Protein AF-A0ABD0RNZ1-F1 (afdb_monomer_lite)

Secondary structure (DSSP, 8-state):
-------------------TT-S------SSHHHHHHHHHHHHHHHHHHHHHHHHHHHHHHHHHHHHHHHHHTT---TTTTHHHHHHHHHHHHHHHHHSS---HHHHHHHHHHHHHHHHHHHHHTS--TTTSTT--TTTTHHHHHHHHHHHHHTS---HHHHHHHHHHHHHHHHHHHHHHHHHHHHHHTT-

pLDDT: mean 79.12, std 16.31, range [38.75, 96.69]

Foldseek 3Di:
DDDDDPDPPPCPPDPDPDPPDDPDPPPQDPDPVVNVVVVVVVLVVQLVLLLVLLVLLLVVLVVLLVCCCVPPPPPDDPLSVVSVVLNVVSVVLNVVSPDPDDDPVRSQVSLVVLLVSLLVNLLSQAPACVGDPPDDLCGSPVVLVSSLCSNCPRRPYDNVVSVVSNVSSVVSNVVRNVVNVVVVVVVVVVD

Radius of gyration: 23.42 Å; chains: 1; bounding box: 63×28×82 Å

Sequence (191 aa):
MDEMPFQKVKTRRRRSHCPPGVIACEDEFDCKELESLFHNYNLKLDQTCTLKALSVLILLSSSLSLLELLLSGASLTIAKGSYPVHFVVFISLFIVTNVKYLQVSQLQQIAHLSLLFCFTFSVLCCPFPHVSGAAGPEQGVWQLLLLTFVAYALLPVRTLLAVLFGLLVSLSHTIVTATSVTAKTQRLWRA

Structure (mmCIF, N/CA/C/O backbone):
data_AF-A0ABD0RNZ1-F1
#
_entry.id   AF-A0ABD0RNZ1-F1
#
loop_
_atom_site.group_PDB
_atom_site.id
_atom_site.type_symbol
_atom_site.label_atom_id
_atom_site.label_alt_id
_atom_site.label_comp_id
_atom_site.label_asym_id
_atom_site.label_entity_id
_atom_site.label_seq_id
_atom_site.pdbx_PDB_ins_code
_atom_site.Cartn_x
_atom_site.Cartn_y
_atom_site.Cartn_z
_atom_site.occupancy
_atom_site.B_iso_or_equiv
_atom_site.auth_seq_id
_atom_site.auth_comp_id
_atom_site.auth_asym_id
_atom_site.auth_atom_id
_atom_site.pdbx_PDB_model_num
ATOM 1 N N . MET A 1 1 ? -13.702 -10.953 47.017 1.00 38.75 1 MET A N 1
ATOM 2 C CA . MET A 1 1 ? -13.818 -10.997 45.547 1.00 38.75 1 MET A CA 1
ATOM 3 C C . MET A 1 1 ? -15.224 -11.473 45.268 1.00 38.75 1 MET A C 1
ATOM 5 O O . MET A 1 1 ? -15.470 -12.665 45.359 1.00 38.75 1 MET A O 1
ATOM 9 N N . ASP A 1 2 ? -16.150 -10.535 45.087 1.00 45.53 2 ASP A N 1
ATOM 10 C CA . ASP A 1 2 ? -17.531 -10.850 44.732 1.00 45.53 2 ASP A CA 1
ATOM 11 C C . ASP A 1 2 ? -17.562 -11.332 43.283 1.00 45.53 2 ASP A C 1
ATOM 13 O O . ASP A 1 2 ?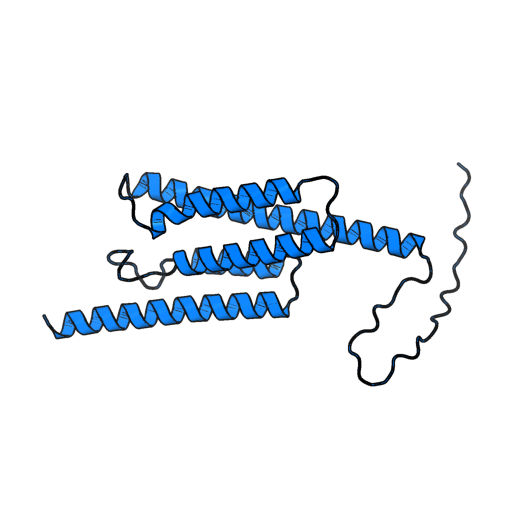 -17.344 -10.563 42.345 1.00 45.53 2 ASP A O 1
ATOM 17 N N . GLU A 1 3 ? -17.765 -12.633 43.110 1.00 48.50 3 GLU A N 1
ATOM 18 C CA . GLU A 1 3 ? -18.015 -13.234 41.809 1.00 48.50 3 GLU A CA 1
ATOM 19 C C . GLU A 1 3 ? -19.414 -12.811 41.354 1.00 48.50 3 GLU A C 1
ATOM 21 O O . GLU A 1 3 ? -20.429 -13.340 41.807 1.00 48.50 3 GLU A O 1
ATOM 26 N N . MET A 1 4 ? -19.482 -11.813 40.470 1.00 49.53 4 MET A N 1
ATOM 27 C CA . MET A 1 4 ? -20.724 -11.492 39.772 1.00 49.53 4 MET A CA 1
ATOM 28 C C . MET A 1 4 ? -21.135 -12.709 38.931 1.00 49.53 4 MET A C 1
ATOM 30 O O . MET A 1 4 ? -20.357 -13.146 38.076 1.00 49.53 4 MET A O 1
ATOM 34 N N . PRO A 1 5 ? -22.335 -13.279 39.138 1.00 52.56 5 PRO A N 1
ATOM 35 C CA . PRO A 1 5 ? -22.766 -14.429 38.366 1.00 52.56 5 PRO A CA 1
ATOM 36 C C . PRO A 1 5 ? -22.945 -14.006 36.909 1.00 52.56 5 PRO A C 1
ATOM 38 O O . PRO A 1 5 ? -23.700 -13.082 36.607 1.00 52.56 5 PRO A O 1
ATOM 41 N N . PHE A 1 6 ? -22.265 -14.702 35.995 1.00 54.00 6 PHE A N 1
ATOM 42 C CA . PHE A 1 6 ? -22.489 -14.557 34.560 1.00 54.00 6 PHE A CA 1
ATOM 43 C C . PHE A 1 6 ? -23.953 -14.878 34.254 1.00 54.00 6 PHE A C 1
ATOM 45 O O . PHE A 1 6 ? -24.369 -16.040 34.198 1.00 54.00 6 PHE A O 1
ATOM 52 N N . GLN A 1 7 ? -24.750 -13.828 34.072 1.00 58.56 7 GLN A N 1
ATOM 53 C CA . GLN A 1 7 ? -26.133 -13.941 33.657 1.00 58.56 7 GLN A CA 1
ATOM 54 C C . GLN A 1 7 ? -26.135 -14.590 32.274 1.00 58.56 7 GLN A C 1
ATOM 56 O O . GLN A 1 7 ? -25.636 -14.031 31.300 1.00 58.56 7 GLN A O 1
ATOM 61 N N . LYS A 1 8 ? -26.643 -15.822 32.201 1.00 55.50 8 LYS A N 1
ATOM 62 C CA . LYS A 1 8 ? -26.718 -16.604 30.968 1.00 55.50 8 LYS A CA 1
ATOM 63 C C . LYS A 1 8 ? -27.697 -15.901 30.024 1.00 55.50 8 LYS A C 1
ATOM 65 O O . LYS A 1 8 ? -28.903 -16.143 30.077 1.00 55.50 8 LYS A O 1
ATOM 70 N N . VAL A 1 9 ? -27.184 -14.983 29.204 1.00 58.69 9 VAL A N 1
ATOM 71 C CA . VAL A 1 9 ? -27.964 -14.273 28.189 1.00 58.69 9 VAL A CA 1
ATOM 72 C C . VAL A 1 9 ? -28.474 -15.322 27.214 1.00 58.69 9 VAL A C 1
ATOM 74 O O . VAL A 1 9 ? -27.719 -15.968 26.488 1.00 58.69 9 VAL A O 1
ATOM 77 N N . LYS A 1 10 ? -29.785 -15.550 27.256 1.00 48.97 10 LYS A N 1
ATOM 78 C CA . LYS A 1 10 ? -30.489 -16.422 26.325 1.00 48.97 10 LYS A CA 1
ATOM 79 C C . LYS A 1 10 ? -30.415 -15.719 24.972 1.00 48.97 10 LYS A C 1
ATOM 81 O O . LYS A 1 10 ? -31.174 -14.786 24.735 1.00 48.97 10 LYS A O 1
ATOM 86 N N . THR A 1 11 ? -29.489 -16.134 24.110 1.00 52.72 11 THR A N 1
ATOM 87 C CA . THR A 1 11 ? -29.334 -15.612 22.747 1.00 52.72 11 THR A CA 1
ATOM 88 C C . THR A 1 11 ? -30.549 -16.018 21.915 1.00 52.72 11 THR A C 1
ATOM 90 O O . THR A 1 11 ? -30.540 -16.963 21.124 1.00 52.72 11 THR A O 1
ATOM 93 N N . ARG A 1 12 ? -31.669 -15.320 22.117 1.00 51.75 12 ARG A N 1
ATOM 94 C CA . ARG A 1 12 ? -32.837 -15.429 21.252 1.00 51.75 12 ARG A CA 1
ATOM 95 C C . ARG A 1 12 ? -32.476 -14.704 19.965 1.00 51.75 12 ARG A C 1
ATOM 97 O O . ARG A 1 12 ? -32.788 -13.532 19.812 1.00 51.75 12 ARG A O 1
ATOM 104 N N . ARG A 1 13 ? -31.807 -15.427 19.061 1.00 53.69 13 ARG A N 1
ATOM 105 C CA . ARG A 1 13 ? -31.463 -15.004 17.700 1.00 53.69 13 ARG A CA 1
ATOM 106 C C . ARG A 1 13 ? -32.709 -14.399 17.052 1.00 53.69 13 ARG A C 1
ATOM 108 O O . ARG A 1 13 ? -33.593 -15.123 16.588 1.00 53.69 13 ARG A O 1
ATOM 115 N N . ARG A 1 14 ? -32.835 -13.073 17.086 1.00 48.78 14 ARG A N 1
ATOM 116 C CA . ARG A 1 14 ? -33.917 -12.379 16.399 1.00 48.78 14 ARG A CA 1
ATOM 117 C C . ARG A 1 14 ? -33.526 -12.444 14.930 1.00 48.78 14 ARG A C 1
ATOM 119 O O . ARG A 1 14 ? -32.565 -11.807 14.525 1.00 48.78 14 ARG A O 1
ATOM 126 N N . ARG A 1 15 ? -34.216 -13.278 14.146 1.00 49.38 15 ARG A N 1
ATOM 127 C CA . ARG A 1 15 ? -34.128 -13.219 12.682 1.00 49.38 15 ARG A CA 1
ATOM 128 C C . ARG A 1 15 ? -34.560 -11.810 12.277 1.00 49.38 15 ARG A C 1
ATOM 130 O O . ARG A 1 15 ? -35.755 -11.526 12.221 1.00 49.38 15 ARG A O 1
ATOM 137 N N . SER A 1 16 ? -33.585 -10.932 12.071 1.00 50.94 16 SER A N 1
ATOM 138 C CA . SER A 1 16 ? -33.753 -9.725 11.279 1.00 50.94 16 SER A CA 1
ATOM 139 C C . SER A 1 16 ? -34.281 -10.174 9.916 1.00 50.94 16 SER A C 1
ATOM 141 O O . SER A 1 16 ? -33.691 -11.040 9.267 1.00 50.94 16 SER A O 1
ATOM 143 N N . HIS A 1 17 ? -35.461 -9.687 9.536 1.00 49.50 17 HIS A N 1
ATOM 144 C CA . HIS A 1 17 ? -36.013 -9.906 8.204 1.00 49.50 17 HIS A CA 1
ATOM 145 C C . HIS A 1 17 ? -35.177 -9.066 7.230 1.00 49.50 17 HIS A C 1
ATOM 147 O O . HIS A 1 17 ? -35.488 -7.905 6.982 1.00 49.50 17 HIS A O 1
ATOM 153 N N . CYS A 1 18 ? -34.088 -9.629 6.711 1.00 52.75 18 CYS A N 1
ATOM 154 C CA . CYS A 1 18 ? -33.367 -9.018 5.600 1.00 52.75 18 CYS A CA 1
ATOM 155 C C . CYS A 1 18 ? -34.201 -9.249 4.319 1.00 52.75 18 CYS A C 1
ATOM 157 O O . CYS A 1 18 ? -34.640 -10.381 4.083 1.00 52.75 18 CYS A O 1
ATOM 159 N N . PRO A 1 19 ? -34.472 -8.216 3.499 1.00 52.00 19 PRO A N 1
ATOM 160 C CA . PRO A 1 19 ? -35.117 -8.406 2.205 1.00 52.00 19 PRO A CA 1
ATOM 161 C C . PRO A 1 19 ? -34.237 -9.288 1.298 1.00 52.00 19 PRO A C 1
ATOM 163 O O . PRO A 1 19 ? -33.005 -9.211 1.372 1.00 52.00 19 PRO A O 1
ATOM 166 N N . PRO A 1 20 ? -34.829 -10.142 0.444 1.00 46.81 20 PRO A N 1
ATOM 167 C CA . PRO A 1 20 ? -34.063 -11.015 -0.436 1.00 46.81 20 PRO A CA 1
ATOM 168 C C . PRO A 1 20 ? -33.300 -10.168 -1.463 1.00 46.81 20 PRO A C 1
ATOM 170 O O . PRO A 1 20 ? -33.913 -9.525 -2.310 1.00 46.81 20 PRO A O 1
ATOM 173 N N . GLY A 1 21 ? -31.965 -10.155 -1.378 1.00 53.12 21 GLY A N 1
ATOM 174 C CA . GLY A 1 21 ? -31.096 -9.527 -2.384 1.00 53.12 21 GLY A CA 1
ATOM 175 C C . GLY A 1 21 ? -29.954 -8.650 -1.862 1.00 53.12 21 GLY A C 1
ATOM 176 O O . GLY A 1 21 ? -29.129 -8.229 -2.667 1.00 53.12 21 GLY A O 1
ATOM 177 N N . VAL A 1 22 ? -29.853 -8.389 -0.553 1.00 45.78 22 VAL A N 1
ATOM 178 C CA . VAL A 1 22 ? -28.734 -7.614 0.015 1.00 45.78 22 VAL A CA 1
ATOM 179 C C . VAL A 1 22 ? -27.733 -8.560 0.677 1.00 45.78 22 VAL A C 1
ATOM 181 O O . VAL A 1 22 ? -28.049 -9.271 1.628 1.00 45.78 22 VAL A O 1
ATOM 184 N N . ILE A 1 23 ? -26.522 -8.596 0.126 1.00 50.69 23 ILE A N 1
ATOM 185 C CA . ILE A 1 23 ? -25.387 -9.355 0.651 1.00 50.69 23 ILE A CA 1
ATOM 186 C C . ILE A 1 23 ? -24.983 -8.742 2.001 1.00 50.69 23 ILE A C 1
ATOM 188 O O . ILE A 1 23 ? -24.657 -7.562 2.057 1.00 50.69 23 ILE A O 1
ATOM 192 N N . ALA A 1 24 ? -24.990 -9.584 3.041 1.00 46.16 24 ALA A N 1
ATOM 193 C CA . ALA A 1 24 ? -24.531 -9.344 4.413 1.00 46.16 24 ALA A CA 1
ATOM 194 C C . ALA A 1 24 ? -25.312 -8.281 5.213 1.00 46.16 24 ALA A C 1
ATOM 196 O O . ALA A 1 24 ? -24.939 -7.116 5.280 1.00 46.16 24 ALA A O 1
ATOM 197 N N . CYS A 1 25 ? -26.361 -8.720 5.914 1.00 49.38 25 CYS A N 1
ATOM 198 C CA . CYS A 1 25 ? -26.733 -8.072 7.171 1.00 49.38 25 CYS A CA 1
ATOM 199 C C . CYS A 1 25 ? -25.554 -8.278 8.138 1.00 49.38 25 CYS A C 1
ATOM 201 O O . CYS A 1 25 ? -25.249 -9.420 8.477 1.00 49.38 25 CYS A O 1
ATOM 203 N N . GLU A 1 26 ? -24.848 -7.207 8.508 1.00 56.34 26 GLU A N 1
ATOM 204 C CA . GLU A 1 26 ? -23.896 -7.244 9.621 1.00 56.34 26 GLU A CA 1
ATOM 205 C C . GLU A 1 26 ? -24.675 -7.708 10.862 1.00 56.34 26 GLU A C 1
ATOM 207 O O . GLU A 1 26 ? -25.656 -7.079 11.262 1.00 56.34 26 GLU A O 1
ATOM 212 N N . ASP A 1 27 ? -24.319 -8.878 11.396 1.00 64.81 27 ASP A N 1
ATOM 213 C CA . ASP A 1 27 ? -24.932 -9.429 12.606 1.00 64.81 27 ASP A CA 1
ATOM 214 C C . ASP A 1 27 ? -24.451 -8.582 13.803 1.00 64.81 27 ASP A C 1
ATOM 216 O O . ASP A 1 27 ? -23.440 -8.897 14.425 1.00 64.81 27 ASP A O 1
ATOM 220 N N . GLU A 1 28 ? -25.149 -7.479 14.092 1.00 74.44 28 GLU A N 1
ATOM 221 C CA . GLU A 1 28 ? -24.910 -6.639 15.276 1.00 74.44 28 GLU A CA 1
ATOM 222 C C . GLU A 1 28 ? -25.176 -7.446 16.559 1.00 74.44 28 GLU A C 1
ATOM 224 O O . GLU A 1 28 ? -26.141 -8.219 16.652 1.00 74.44 28 GLU A O 1
ATOM 229 N N . PHE A 1 29 ? -24.316 -7.288 17.566 1.00 77.88 29 PHE A N 1
ATOM 230 C CA . PHE A 1 29 ? -24.494 -7.953 18.851 1.00 77.88 29 PHE A CA 1
ATOM 231 C C . PHE A 1 29 ? -25.690 -7.360 19.616 1.00 77.88 29 PHE A C 1
ATOM 233 O O . PHE A 1 29 ? -25.866 -6.151 19.712 1.00 77.88 29 PHE A O 1
ATOM 240 N N . ASP A 1 30 ? -26.478 -8.222 20.268 1.00 80.88 30 ASP A N 1
ATOM 241 C CA . ASP A 1 30 ? -27.646 -7.814 21.080 1.00 80.88 30 ASP A CA 1
ATOM 242 C C . ASP A 1 30 ? -27.244 -6.914 22.276 1.00 80.88 30 ASP A C 1
ATOM 244 O O . ASP A 1 30 ? -28.010 -6.077 22.753 1.00 80.88 30 ASP A O 1
ATOM 248 N N . CYS A 1 31 ? -25.997 -7.049 22.747 1.00 83.19 31 CYS A N 1
ATOM 249 C CA . CYS A 1 31 ? -25.421 -6.236 23.814 1.00 83.19 31 CYS A CA 1
ATOM 250 C C . CYS A 1 31 ? -24.557 -5.104 23.238 1.00 83.19 31 CYS A C 1
ATOM 252 O O . CYS A 1 31 ? -23.448 -5.353 22.765 1.00 83.19 31 CYS A O 1
ATOM 254 N N . LYS A 1 32 ? -24.993 -3.847 23.400 1.00 85.94 32 LYS A N 1
ATOM 255 C CA . LYS A 1 32 ? -24.236 -2.652 22.961 1.00 85.94 32 LYS A CA 1
ATOM 256 C C . LYS A 1 32 ? -22.827 -2.553 23.551 1.00 85.94 32 LYS A C 1
ATOM 258 O O . LYS A 1 32 ? -21.921 -2.030 22.910 1.00 85.94 32 LYS A O 1
ATOM 263 N N . GLU A 1 33 ? -22.634 -3.048 24.770 1.00 86.31 33 GLU A N 1
ATOM 264 C CA . GLU A 1 33 ? -21.316 -3.079 25.405 1.00 86.31 33 GLU A CA 1
ATOM 265 C C . GLU A 1 33 ? -20.369 -4.042 24.673 1.00 86.31 33 GLU A C 1
ATOM 267 O O . GLU A 1 33 ? -19.232 -3.677 24.375 1.00 86.31 33 GLU A O 1
ATOM 272 N N . LEU A 1 34 ? -20.864 -5.224 24.291 1.00 84.06 34 LEU A N 1
ATOM 273 C CA . LEU A 1 34 ? -20.098 -6.214 23.533 1.00 84.06 34 LEU A CA 1
ATOM 274 C C . LEU A 1 34 ? -19.749 -5.695 22.133 1.00 84.06 34 LEU A C 1
ATOM 276 O O . LEU A 1 34 ? -18.605 -5.836 21.709 1.00 84.06 34 LEU A O 1
ATOM 280 N N . GLU A 1 35 ? -20.695 -5.030 21.466 1.00 85.19 35 GLU A N 1
ATOM 281 C CA . GLU A 1 35 ? -20.465 -4.354 20.183 1.00 85.19 35 GLU A CA 1
ATOM 282 C C . GLU A 1 35 ? -19.361 -3.292 20.309 1.00 85.19 35 GLU A C 1
ATOM 284 O O . GLU A 1 35 ? -18.409 -3.267 19.529 1.00 85.19 35 GLU A O 1
ATOM 289 N N . SER A 1 36 ? -19.411 -2.466 21.362 1.00 86.19 36 SER A N 1
ATOM 290 C CA . SER A 1 36 ? -18.392 -1.440 21.603 1.00 86.19 36 SER A CA 1
ATOM 291 C C . SER A 1 36 ? -17.002 -2.036 21.867 1.00 86.19 36 SER A C 1
ATOM 293 O O . SER A 1 36 ? -15.994 -1.496 21.406 1.00 86.19 36 SER A O 1
ATOM 295 N N . LEU A 1 37 ? -16.925 -3.167 22.576 1.00 87.50 37 LEU A N 1
ATOM 296 C CA . LEU A 1 37 ? -15.673 -3.873 22.846 1.00 87.50 37 LEU A CA 1
ATOM 297 C C . LEU A 1 37 ? -15.114 -4.526 21.580 1.00 87.50 37 LEU A C 1
ATOM 299 O O . LEU A 1 37 ? -13.920 -4.389 21.311 1.00 87.50 37 LEU A O 1
ATOM 303 N N . PHE A 1 38 ? -15.964 -5.180 20.785 1.00 86.88 38 PHE A N 1
ATOM 304 C CA . PHE A 1 38 ? -15.588 -5.773 19.503 1.00 86.88 38 PHE A CA 1
ATOM 305 C C . PHE A 1 38 ? -15.055 -4.712 18.537 1.00 86.88 38 PHE A C 1
ATOM 307 O O . PHE A 1 38 ? -13.978 -4.875 17.964 1.00 86.88 38 PHE A O 1
ATOM 314 N N . HIS A 1 39 ? -15.750 -3.583 18.418 1.00 85.81 39 HIS A N 1
ATOM 315 C CA . HIS A 1 39 ? -15.339 -2.489 17.549 1.00 85.81 39 HIS A CA 1
ATOM 316 C C . HIS A 1 39 ? -13.996 -1.877 17.976 1.00 85.81 39 HIS A C 1
ATOM 318 O O . HIS A 1 39 ? -13.091 -1.718 17.158 1.00 85.81 39 HIS A O 1
ATOM 324 N N . ASN A 1 40 ? -13.815 -1.611 19.274 1.00 87.62 40 ASN A N 1
ATOM 325 C CA . ASN A 1 40 ? -12.547 -1.111 19.812 1.00 87.62 40 ASN A CA 1
ATOM 326 C C . ASN A 1 40 ? -11.394 -2.110 19.643 1.00 87.62 40 ASN A C 1
ATOM 328 O O . ASN A 1 40 ? -10.253 -1.705 19.408 1.00 87.62 40 ASN A O 1
ATOM 332 N N . TYR A 1 41 ? -11.669 -3.407 19.780 1.00 89.38 41 TYR A N 1
ATOM 333 C CA . TYR A 1 41 ? -10.674 -4.448 19.564 1.00 89.38 41 TYR A CA 1
ATOM 334 C C . TYR A 1 41 ? -10.242 -4.511 18.097 1.00 89.38 41 TYR A C 1
ATOM 336 O O . TYR A 1 41 ? -9.044 -4.451 17.829 1.00 89.38 41 TYR A O 1
ATOM 344 N N . ASN A 1 42 ? -11.192 -4.558 17.158 1.00 88.06 42 ASN A N 1
ATOM 345 C CA . ASN A 1 42 ? -10.882 -4.570 15.727 1.00 88.06 42 ASN A CA 1
ATOM 346 C C . ASN A 1 42 ? -10.143 -3.307 15.297 1.00 88.06 42 ASN A C 1
ATOM 348 O O . ASN A 1 42 ? -9.155 -3.404 14.584 1.00 88.06 42 ASN A O 1
ATOM 352 N N . LEU A 1 43 ? -10.530 -2.137 15.812 1.00 87.75 43 LEU A N 1
ATOM 353 C CA . LEU A 1 43 ? -9.801 -0.896 15.551 1.00 87.75 43 LEU A CA 1
ATOM 354 C C . LEU A 1 43 ? -8.336 -0.980 15.980 1.00 87.75 43 LEU A C 1
ATOM 356 O O . LEU A 1 43 ? -7.446 -0.605 15.219 1.00 87.75 43 LEU A O 1
ATOM 360 N N . LYS A 1 44 ? -8.065 -1.498 17.184 1.00 90.75 44 LYS A N 1
ATOM 361 C CA . LYS A 1 44 ? -6.687 -1.705 17.651 1.00 90.75 44 LYS A CA 1
ATOM 362 C C . LYS A 1 44 ? -5.961 -2.743 16.805 1.00 90.75 44 LYS A C 1
ATOM 364 O O . LYS A 1 44 ? -4.786 -2.557 16.499 1.00 90.75 44 LYS A O 1
ATOM 369 N N . LEU A 1 45 ? -6.641 -3.820 16.425 1.00 91.31 45 LEU A N 1
ATOM 370 C CA . LEU A 1 45 ? -6.075 -4.862 15.582 1.00 91.31 45 LEU A CA 1
ATOM 371 C C . LEU A 1 45 ? -5.671 -4.288 14.217 1.00 91.31 45 LEU A C 1
ATOM 373 O O . LEU A 1 45 ? -4.498 -4.373 13.855 1.00 91.31 45 LEU A O 1
ATOM 377 N N . ASP A 1 46 ? -6.584 -3.611 13.527 1.00 91.81 46 ASP A N 1
ATOM 378 C CA . ASP A 1 46 ? -6.359 -2.974 12.227 1.00 91.81 46 ASP A CA 1
ATOM 379 C C . ASP A 1 46 ? -5.273 -1.897 12.303 1.00 91.81 46 ASP A C 1
ATOM 381 O O . ASP A 1 46 ? -4.414 -1.809 11.422 1.00 91.81 46 ASP A O 1
ATOM 385 N N . GLN A 1 47 ? -5.243 -1.112 13.384 1.00 93.38 47 GLN A N 1
ATOM 386 C CA . GLN A 1 47 ? -4.201 -0.115 13.622 1.00 93.38 47 GLN A CA 1
ATOM 387 C C . GLN A 1 47 ? -2.831 -0.781 13.787 1.00 93.38 47 GLN A C 1
ATOM 389 O O . GLN A 1 47 ? -1.860 -0.355 13.163 1.00 93.38 47 GLN A O 1
ATOM 394 N N . THR A 1 48 ? -2.733 -1.851 14.584 1.00 93.50 48 THR A N 1
ATOM 395 C CA . THR A 1 48 ? -1.466 -2.584 14.756 1.00 93.50 48 THR A CA 1
ATOM 396 C C . THR A 1 48 ? -1.020 -3.266 13.468 1.00 93.50 48 THR A C 1
ATOM 398 O O . THR A 1 48 ? 0.173 -3.272 13.169 1.00 93.50 48 THR A O 1
ATOM 401 N N . CYS A 1 49 ? -1.957 -3.798 12.683 1.00 94.31 49 CYS A N 1
ATOM 402 C CA . CYS A 1 49 ? -1.678 -4.404 11.389 1.00 94.31 49 CYS A CA 1
ATOM 403 C C . CYS A 1 49 ? -1.136 -3.360 10.402 1.00 94.31 49 CYS A C 1
ATOM 405 O O . CYS A 1 49 ? -0.073 -3.549 9.812 1.00 94.31 49 CYS A O 1
ATOM 407 N N . THR A 1 50 ? -1.783 -2.193 10.341 1.00 94.12 50 THR A N 1
ATOM 408 C CA . THR A 1 50 ? -1.360 -1.056 9.512 1.00 94.12 50 THR A CA 1
ATOM 409 C C . THR A 1 50 ? 0.008 -0.520 9.938 1.00 94.12 50 THR A C 1
ATOM 411 O O . THR A 1 50 ? 0.865 -0.275 9.091 1.00 94.12 50 THR A O 1
ATOM 4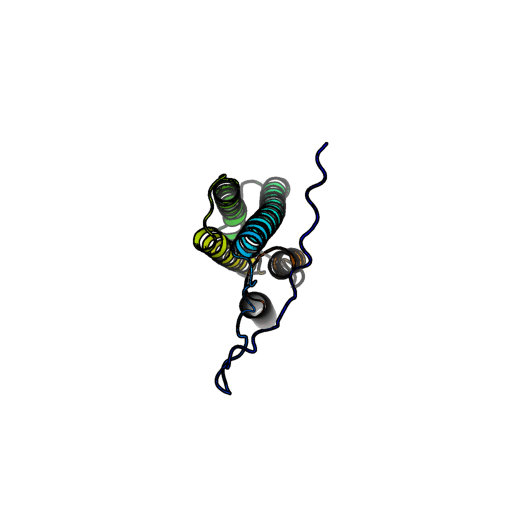14 N N . LEU A 1 51 ? 0.275 -0.396 11.244 1.00 95.62 51 LEU A N 1
ATOM 415 C CA . LEU A 1 51 ? 1.597 -0.008 11.752 1.00 95.62 51 LEU A CA 1
ATOM 416 C C . LEU A 1 51 ? 2.676 -1.022 11.359 1.00 95.62 51 LEU A C 1
ATOM 418 O O . LEU A 1 51 ? 3.764 -0.622 10.945 1.00 95.62 51 LEU A O 1
ATOM 422 N N . LYS A 1 52 ? 2.378 -2.326 11.436 1.00 96.31 52 LYS A N 1
ATOM 423 C CA . LYS A 1 52 ? 3.285 -3.377 10.956 1.00 96.31 52 LYS A CA 1
ATOM 424 C C . LYS A 1 52 ? 3.528 -3.248 9.453 1.00 96.31 52 LYS A C 1
ATOM 426 O O . LYS A 1 52 ? 4.687 -3.249 9.044 1.00 96.31 52 LYS A O 1
ATOM 431 N N . ALA A 1 53 ? 2.482 -3.059 8.649 1.00 96.31 53 ALA A N 1
ATOM 432 C CA . ALA A 1 53 ? 2.601 -2.834 7.208 1.00 96.31 53 ALA A CA 1
ATOM 433 C C . ALA A 1 53 ? 3.538 -1.658 6.899 1.00 96.31 53 ALA A C 1
ATOM 435 O O . ALA A 1 53 ? 4.522 -1.809 6.176 1.00 96.31 53 ALA A O 1
ATOM 436 N N . LEU A 1 54 ? 3.277 -0.502 7.515 1.00 96.62 54 LEU A N 1
ATOM 437 C CA . LEU A 1 54 ? 4.071 0.711 7.343 1.00 96.62 54 LEU A CA 1
ATOM 438 C C . LEU A 1 54 ? 5.518 0.517 7.798 1.00 96.62 54 LEU A C 1
ATOM 440 O O . LEU A 1 54 ? 6.427 0.956 7.102 1.00 96.62 54 LEU A O 1
ATOM 444 N N . SER A 1 55 ? 5.758 -0.197 8.901 1.00 96.50 55 SER A N 1
ATOM 445 C CA . SER A 1 55 ? 7.121 -0.499 9.354 1.00 96.50 55 SER A CA 1
ATOM 446 C C . SER A 1 55 ? 7.922 -1.298 8.317 1.00 96.50 55 SER A C 1
ATOM 448 O O . SER A 1 55 ? 9.073 -0.965 8.040 1.00 96.50 55 SER A O 1
ATOM 450 N N . VAL A 1 56 ? 7.300 -2.290 7.668 1.00 96.69 56 VAL A N 1
ATOM 451 C CA . VAL A 1 56 ? 7.938 -3.084 6.607 1.00 96.69 56 VAL A CA 1
ATOM 452 C C . VAL A 1 56 ? 8.238 -2.214 5.382 1.00 96.69 56 VAL A C 1
ATOM 454 O O . VAL A 1 56 ? 9.329 -2.301 4.821 1.00 96.69 56 VAL A O 1
ATOM 457 N N . LEU A 1 57 ? 7.314 -1.330 4.995 1.00 95.12 57 LEU A N 1
ATOM 458 C CA . LEU A 1 57 ? 7.495 -0.407 3.867 1.00 95.12 57 LEU A CA 1
ATOM 459 C C . LEU A 1 57 ? 8.604 0.627 4.120 1.00 95.12 57 LEU A C 1
ATOM 461 O O . LEU A 1 57 ? 9.380 0.939 3.214 1.00 95.12 57 LEU A O 1
ATOM 465 N N . ILE A 1 58 ? 8.720 1.130 5.352 1.00 96.38 58 ILE A N 1
ATOM 466 C CA . ILE A 1 58 ? 9.804 2.029 5.779 1.00 96.38 58 ILE A CA 1
ATOM 467 C C . ILE A 1 58 ? 11.153 1.314 5.677 1.00 96.38 58 ILE A C 1
ATOM 469 O O . ILE A 1 58 ? 12.085 1.852 5.083 1.00 96.38 58 ILE A O 1
ATOM 473 N N . LEU A 1 59 ? 11.262 0.092 6.207 1.00 96.38 59 LEU A N 1
ATOM 474 C CA . LEU A 1 59 ? 12.502 -0.687 6.138 1.00 96.38 59 LEU A CA 1
ATOM 475 C C . LEU A 1 59 ? 12.903 -0.981 4.692 1.00 96.38 59 LEU A C 1
ATOM 477 O O . LEU A 1 59 ? 14.062 -0.797 4.325 1.00 96.38 59 LEU A O 1
ATOM 481 N N . LEU A 1 60 ? 11.939 -1.370 3.857 1.00 94.12 60 LEU A N 1
ATOM 482 C CA . LEU A 1 60 ? 12.172 -1.613 2.440 1.00 94.12 60 LEU A CA 1
ATOM 483 C C . LEU A 1 60 ? 12.680 -0.349 1.734 1.00 94.12 60 LEU A C 1
ATOM 485 O O . LEU A 1 60 ? 13.765 -0.363 1.160 1.00 94.12 60 LEU A O 1
ATOM 489 N N . SER A 1 61 ? 11.934 0.753 1.807 1.00 92.75 61 SER A N 1
ATOM 490 C CA . SER A 1 61 ? 12.300 2.012 1.141 1.00 92.75 61 SER A CA 1
ATOM 491 C C . SER A 1 61 ? 13.632 2.583 1.642 1.00 92.75 61 SER A C 1
ATOM 493 O O . SER A 1 61 ? 14.442 3.040 0.835 1.00 92.75 61 SER A O 1
ATOM 495 N N . SER A 1 62 ? 13.913 2.476 2.944 1.00 93.06 62 SER A N 1
ATOM 496 C CA . SER A 1 62 ? 15.206 2.842 3.530 1.00 93.06 62 SER A CA 1
ATOM 497 C C . SER A 1 62 ? 16.343 1.973 2.994 1.00 93.06 62 SER A C 1
ATOM 499 O O . SER A 1 62 ? 17.361 2.502 2.552 1.00 93.06 62 SER A O 1
ATOM 501 N N . SER A 1 63 ? 16.156 0.648 2.964 1.00 91.94 63 SER A N 1
ATOM 502 C CA . SER A 1 63 ? 17.169 -0.285 2.463 1.00 91.94 63 SER A CA 1
ATOM 503 C C . SER A 1 63 ? 17.501 -0.038 0.991 1.00 91.94 63 SER A C 1
ATOM 505 O O . SER A 1 63 ? 18.677 -0.002 0.641 1.00 91.94 63 SER A O 1
ATOM 507 N N . LEU A 1 64 ? 16.498 0.233 0.144 1.00 88.56 64 LEU A N 1
ATOM 508 C CA . LEU A 1 64 ? 16.718 0.599 -1.256 1.00 88.56 64 LEU A CA 1
ATOM 509 C C . LEU A 1 64 ? 17.445 1.939 -1.387 1.00 88.56 64 LEU A C 1
ATOM 511 O O . LEU A 1 64 ? 18.375 2.050 -2.181 1.00 88.56 64 LEU A O 1
ATOM 515 N N . SER A 1 65 ? 17.057 2.945 -0.599 1.00 88.50 65 SER A N 1
ATOM 516 C CA . SER A 1 65 ? 17.720 4.252 -0.616 1.00 88.50 65 SER A CA 1
ATOM 517 C C . SER A 1 65 ? 19.191 4.155 -0.197 1.00 88.50 65 SER A C 1
ATOM 519 O O . SER A 1 65 ? 20.040 4.809 -0.799 1.00 88.50 65 SER A O 1
ATOM 521 N N . LEU A 1 66 ? 19.502 3.346 0.821 1.00 88.81 66 LEU A N 1
ATOM 522 C CA . LEU A 1 66 ? 20.873 3.094 1.269 1.00 88.81 66 LEU A CA 1
ATOM 523 C C . LEU A 1 66 ? 21.668 2.306 0.227 1.00 88.81 66 LEU A C 1
ATOM 525 O O . LEU A 1 66 ? 22.817 2.638 -0.045 1.00 88.81 66 LEU A O 1
ATOM 529 N N . LEU A 1 67 ? 21.055 1.286 -0.375 1.00 86.00 67 LEU A N 1
ATOM 530 C CA . LEU A 1 67 ? 21.692 0.461 -1.394 1.00 86.00 67 LEU A CA 1
ATOM 531 C C . LEU A 1 67 ? 22.062 1.287 -2.634 1.00 86.00 67 LEU A C 1
ATOM 533 O O . LEU A 1 67 ? 23.176 1.164 -3.136 1.00 86.00 67 LEU A O 1
ATOM 537 N N . GLU A 1 68 ? 21.174 2.173 -3.086 1.00 81.69 68 GLU A N 1
ATOM 538 C CA . GLU A 1 68 ? 21.474 3.117 -4.169 1.00 81.69 68 GLU A CA 1
ATOM 539 C C . GLU A 1 68 ? 22.606 4.077 -3.801 1.00 81.69 68 GLU A C 1
ATOM 541 O O . GLU A 1 68 ? 23.516 4.290 -4.603 1.00 81.69 68 GLU A O 1
ATOM 546 N N . LEU A 1 69 ? 22.592 4.624 -2.581 1.00 82.88 69 LEU A N 1
ATOM 547 C CA . LEU A 1 69 ? 23.644 5.527 -2.114 1.00 82.88 69 LEU A CA 1
ATOM 548 C C . LEU A 1 69 ? 25.018 4.835 -2.085 1.00 82.88 69 LEU A C 1
ATOM 550 O O . LEU A 1 69 ? 26.015 5.436 -2.484 1.00 82.88 69 LEU A O 1
ATOM 554 N N . LEU A 1 70 ? 25.062 3.575 -1.642 1.00 83.62 70 LEU A N 1
ATOM 555 C CA . LEU A 1 70 ? 26.289 2.783 -1.531 1.00 83.62 70 LEU A CA 1
ATOM 556 C C . LEU A 1 70 ? 26.806 2.282 -2.888 1.00 83.62 70 LEU A C 1
ATOM 558 O O . LEU A 1 70 ? 28.016 2.267 -3.099 1.00 83.62 70 LEU A O 1
ATOM 562 N N . LEU A 1 71 ? 25.919 1.863 -3.797 1.00 77.69 71 LEU A N 1
ATOM 563 C CA . LEU A 1 71 ? 26.306 1.237 -5.069 1.00 77.69 71 LEU A CA 1
ATOM 564 C C . LEU A 1 71 ? 26.455 2.224 -6.234 1.00 77.69 71 LEU A C 1
ATOM 566 O O . LEU A 1 71 ? 27.263 1.986 -7.127 1.00 77.69 71 LEU A O 1
ATOM 570 N N . SER A 1 72 ? 25.659 3.296 -6.278 1.00 69.12 72 SER A N 1
ATOM 571 C CA . SER A 1 72 ? 25.531 4.168 -7.460 1.00 69.12 72 SER A CA 1
ATOM 572 C C . SER A 1 72 ? 26.125 5.573 -7.300 1.00 69.12 72 SER A C 1
ATOM 574 O O . SER A 1 72 ? 26.143 6.333 -8.278 1.00 69.12 72 SER A O 1
ATOM 576 N N . GLY A 1 73 ? 26.609 5.942 -6.108 1.00 63.47 73 GLY A N 1
ATOM 577 C CA . GLY A 1 73 ? 27.121 7.290 -5.831 1.00 63.47 73 GLY A CA 1
ATOM 578 C C . GLY A 1 73 ? 26.106 8.405 -6.146 1.00 63.47 73 GLY A C 1
ATOM 579 O O . GLY A 1 73 ? 24.904 8.165 -6.236 1.00 63.47 73 GLY A O 1
ATOM 580 N N . ALA A 1 74 ? 26.575 9.643 -6.351 1.00 58.50 74 ALA A N 1
ATOM 581 C CA . ALA A 1 74 ? 25.744 10.842 -6.571 1.00 58.50 74 ALA A CA 1
ATOM 582 C C . ALA A 1 74 ? 25.042 10.922 -7.954 1.00 58.50 74 ALA A C 1
ATOM 584 O O . ALA A 1 74 ? 24.799 12.012 -8.473 1.00 58.50 74 ALA A O 1
ATOM 585 N N . SER A 1 75 ? 24.715 9.788 -8.583 1.00 60.16 75 SER A N 1
ATOM 586 C CA . SER A 1 75 ? 23.954 9.764 -9.838 1.00 60.16 75 SER A CA 1
ATOM 587 C C . SER A 1 75 ? 22.445 9.880 -9.567 1.00 60.16 75 SER A C 1
ATOM 589 O O . SER A 1 75 ? 21.728 8.892 -9.410 1.00 60.16 75 SER A O 1
ATOM 591 N N . LEU A 1 76 ? 21.943 11.117 -9.501 1.00 54.53 76 LEU A N 1
ATOM 592 C CA . LEU A 1 76 ? 20.517 11.416 -9.328 1.00 54.53 76 LEU A CA 1
ATOM 593 C C . LEU A 1 76 ? 19.737 11.121 -10.617 1.00 54.53 76 LEU A C 1
ATOM 595 O O . LEU A 1 76 ? 19.686 11.937 -11.534 1.00 54.53 76 LEU A O 1
ATOM 599 N N . THR A 1 77 ? 19.090 9.957 -10.678 1.00 63.97 77 THR A N 1
ATOM 600 C CA . THR A 1 77 ? 18.008 9.704 -11.644 1.00 63.97 77 THR A CA 1
ATOM 601 C C . THR A 1 77 ? 16.657 9.837 -10.943 1.00 63.97 77 THR A C 1
ATOM 603 O O . THR A 1 77 ? 16.554 9.621 -9.734 1.00 63.97 77 THR A O 1
ATOM 606 N N . ILE A 1 78 ? 15.607 10.188 -11.691 1.00 61.84 78 ILE A N 1
ATOM 607 C CA . ILE A 1 78 ? 14.259 10.442 -11.148 1.00 61.84 78 ILE A CA 1
ATOM 608 C C . ILE A 1 78 ? 13.722 9.228 -10.364 1.00 61.84 78 ILE A C 1
ATOM 610 O O . ILE A 1 78 ? 13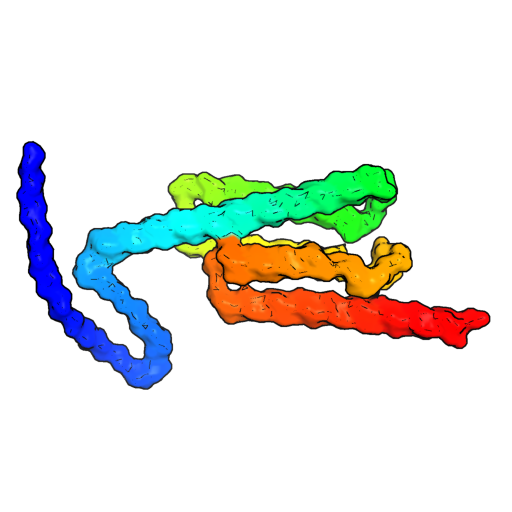.110 9.404 -9.313 1.00 61.84 78 ILE A O 1
ATOM 614 N N . ALA A 1 79 ? 14.010 7.998 -10.811 1.00 63.41 79 ALA A N 1
ATOM 615 C CA . ALA A 1 79 ? 13.625 6.787 -10.079 1.00 63.41 79 ALA A CA 1
ATOM 616 C C . ALA A 1 79 ? 14.433 6.591 -8.784 1.00 63.41 79 ALA A C 1
ATOM 618 O O . ALA A 1 79 ? 13.863 6.227 -7.761 1.00 63.41 79 ALA A O 1
ATOM 619 N N . LYS A 1 80 ? 15.736 6.902 -8.782 1.00 68.56 80 LYS A N 1
ATOM 620 C CA . LYS A 1 80 ? 16.590 6.773 -7.586 1.00 68.56 80 LYS A CA 1
ATOM 621 C C . LYS A 1 80 ? 16.240 7.783 -6.494 1.00 68.56 80 LYS A C 1
ATOM 623 O O . LYS A 1 80 ? 16.277 7.454 -5.314 1.00 68.56 80 LYS A O 1
ATOM 628 N N . GLY A 1 81 ? 15.846 8.998 -6.881 1.00 71.31 81 GLY A N 1
ATOM 629 C CA . GLY A 1 81 ? 15.366 10.016 -5.942 1.00 71.31 81 GLY A CA 1
ATOM 630 C C . GLY A 1 81 ? 14.004 9.689 -5.321 1.00 71.31 81 GLY A C 1
ATOM 631 O O . GLY A 1 81 ? 13.629 10.283 -4.315 1.00 71.31 81 GLY A O 1
ATOM 632 N N . SER A 1 82 ? 13.264 8.734 -5.885 1.00 81.12 82 SER A N 1
ATOM 633 C CA . SER A 1 82 ? 11.925 8.390 -5.413 1.00 81.12 82 SER A CA 1
ATOM 634 C C . SER A 1 82 ? 11.933 7.570 -4.116 1.00 81.12 82 SER A C 1
ATOM 636 O O . SER A 1 82 ? 11.081 7.783 -3.253 1.00 81.12 82 SER A O 1
ATOM 638 N N . TYR A 1 83 ? 12.913 6.682 -3.918 1.00 87.31 83 TYR A N 1
ATOM 639 C CA . TYR A 1 83 ? 12.996 5.842 -2.714 1.00 87.31 83 TYR A CA 1
ATOM 640 C C . TYR A 1 83 ? 13.019 6.642 -1.398 1.00 87.31 83 TYR A C 1
ATOM 642 O O . TYR A 1 83 ? 12.194 6.340 -0.529 1.00 87.31 83 TYR A O 1
ATOM 650 N N . PRO A 1 84 ? 13.861 7.688 -1.230 1.00 89.19 84 PRO A N 1
ATOM 651 C CA . PRO A 1 84 ? 13.828 8.506 -0.018 1.00 89.19 84 PRO A CA 1
ATOM 652 C C . PRO A 1 84 ? 12.528 9.312 0.125 1.00 89.19 84 PRO A C 1
ATOM 654 O O . PRO A 1 84 ? 12.074 9.535 1.245 1.00 89.19 84 PRO A O 1
ATOM 657 N N . VAL A 1 85 ? 11.877 9.705 -0.978 1.00 92.06 85 VAL A N 1
ATOM 658 C CA . VAL A 1 85 ? 10.568 10.384 -0.926 1.00 92.06 85 VAL A CA 1
ATOM 659 C C . VAL A 1 85 ? 9.501 9.444 -0.366 1.00 92.06 85 VAL A C 1
ATOM 661 O O . VAL A 1 85 ? 8.793 9.807 0.573 1.00 92.06 85 VAL A O 1
ATOM 664 N N . HIS A 1 86 ? 9.416 8.212 -0.875 1.00 92.69 86 HIS A N 1
ATOM 665 C CA . HIS A 1 86 ? 8.474 7.218 -0.354 1.00 92.69 86 HIS A CA 1
ATOM 666 C C . HIS A 1 86 ? 8.783 6.816 1.088 1.00 92.69 86 HIS A C 1
ATOM 668 O O . HIS A 1 86 ? 7.855 6.629 1.869 1.00 92.69 86 HIS A O 1
ATOM 674 N N . PHE A 1 87 ? 10.059 6.761 1.475 1.00 94.56 87 PHE A N 1
ATOM 675 C CA . PHE A 1 87 ? 10.453 6.564 2.869 1.00 94.56 87 PHE A CA 1
ATOM 676 C C . PHE A 1 87 ? 9.863 7.643 3.792 1.00 94.56 87 PHE A C 1
ATOM 678 O O . PHE A 1 87 ? 9.225 7.313 4.793 1.00 94.56 87 PHE A O 1
ATOM 685 N N . VAL A 1 88 ? 9.993 8.925 3.428 1.00 95.81 88 VAL A N 1
ATOM 686 C CA . VAL A 1 88 ? 9.416 10.042 4.199 1.00 95.81 88 VAL A CA 1
ATOM 687 C C . VAL A 1 88 ? 7.888 9.953 4.254 1.00 95.81 88 VAL A C 1
ATOM 689 O O . VAL A 1 88 ? 7.295 10.160 5.316 1.00 95.81 88 VAL A O 1
ATOM 692 N N . VAL A 1 89 ? 7.236 9.604 3.142 1.00 95.69 89 VAL A N 1
ATOM 693 C CA . VAL A 1 89 ? 5.778 9.410 3.096 1.00 95.69 89 VAL A CA 1
ATOM 694 C C . VAL A 1 89 ? 5.338 8.279 4.031 1.00 95.69 89 VAL A C 1
ATOM 696 O O . VAL A 1 89 ? 4.424 8.476 4.831 1.00 95.69 89 VAL A O 1
ATOM 699 N N . PHE A 1 90 ? 5.995 7.115 3.996 1.00 96.00 90 PHE A N 1
ATOM 700 C CA . PHE A 1 90 ? 5.633 5.993 4.865 1.00 96.00 90 PHE A CA 1
ATOM 701 C C . PHE A 1 90 ? 5.903 6.287 6.344 1.00 96.00 90 PHE A C 1
ATOM 703 O O . PHE A 1 90 ? 5.074 5.930 7.179 1.00 96.00 90 PHE A O 1
ATOM 710 N N . ILE A 1 91 ? 6.988 6.999 6.677 1.00 96.69 91 ILE A N 1
ATOM 711 C CA . ILE A 1 91 ? 7.225 7.497 8.044 1.00 96.69 91 ILE A CA 1
ATOM 712 C C . ILE A 1 91 ? 6.105 8.437 8.484 1.00 96.69 91 ILE A C 1
ATOM 714 O O . ILE A 1 91 ? 5.598 8.311 9.597 1.00 96.69 91 ILE A O 1
ATOM 718 N N . SER A 1 92 ? 5.685 9.353 7.614 1.00 96.12 92 SER A N 1
ATOM 719 C CA . SER A 1 92 ? 4.614 10.301 7.929 1.00 96.12 92 SER A CA 1
ATOM 720 C C . SER A 1 92 ? 3.309 9.565 8.231 1.00 96.12 92 SER A C 1
ATOM 722 O O . SER A 1 92 ? 2.685 9.805 9.264 1.00 96.12 92 SER A O 1
ATOM 724 N N . LEU A 1 93 ? 2.938 8.600 7.385 1.00 94.75 93 LEU A N 1
ATOM 725 C CA . LEU A 1 93 ? 1.771 7.749 7.617 1.00 94.75 93 LEU A CA 1
ATOM 726 C C . LEU A 1 93 ? 1.913 6.930 8.901 1.00 94.75 93 LEU A C 1
ATOM 728 O O . LEU A 1 93 ? 0.940 6.798 9.637 1.00 94.75 93 LEU A O 1
ATOM 732 N N . PHE A 1 94 ? 3.105 6.417 9.215 1.00 95.69 94 PHE A N 1
ATOM 733 C CA . PHE A 1 94 ? 3.351 5.663 10.446 1.00 95.69 94 PHE A CA 1
ATOM 734 C C . PHE A 1 94 ? 3.108 6.522 11.686 1.00 95.69 94 PHE A C 1
ATOM 736 O O . PHE A 1 94 ? 2.404 6.093 12.597 1.00 95.69 94 PHE A O 1
ATOM 743 N N . ILE A 1 95 ? 3.627 7.752 11.696 1.00 95.00 95 ILE A N 1
ATOM 744 C CA . ILE A 1 95 ? 3.434 8.699 12.798 1.00 95.00 95 ILE A CA 1
ATOM 745 C C . ILE A 1 95 ? 1.946 9.013 12.970 1.00 95.00 95 ILE A C 1
ATOM 747 O O . ILE A 1 95 ? 1.431 8.910 14.081 1.00 95.00 95 ILE A O 1
ATOM 751 N N . VAL A 1 96 ? 1.239 9.321 11.878 1.00 93.00 96 VAL A N 1
ATOM 752 C CA . VAL A 1 96 ? -0.210 9.587 11.906 1.00 93.00 96 VAL A CA 1
ATOM 753 C C . VAL A 1 96 ? -0.985 8.366 12.412 1.00 93.00 96 VAL A C 1
ATOM 755 O O . VAL A 1 96 ? -1.895 8.507 13.227 1.00 93.00 96 VAL A O 1
ATOM 758 N N . THR A 1 97 ? -0.585 7.160 12.002 1.00 91.62 97 THR A N 1
ATOM 759 C CA . THR A 1 97 ? -1.206 5.899 12.439 1.00 91.62 97 THR A CA 1
ATOM 760 C C . THR A 1 97 ? -0.920 5.593 13.913 1.00 91.62 97 THR A C 1
ATOM 762 O O . THR A 1 97 ? -1.698 4.907 14.568 1.00 91.62 97 THR A O 1
ATOM 765 N N . ASN A 1 98 ? 0.189 6.084 14.470 1.00 92.50 98 ASN A N 1
ATOM 766 C CA . ASN A 1 98 ? 0.567 5.845 15.864 1.00 92.50 98 ASN A CA 1
ATOM 767 C C . ASN A 1 98 ? -0.190 6.743 16.863 1.00 92.50 98 ASN A C 1
ATOM 769 O O . ASN A 1 98 ? -0.131 6.511 18.070 1.00 92.50 98 ASN A O 1
ATOM 773 N N . VAL A 1 99 ? -0.932 7.746 16.385 1.00 89.44 99 VAL A N 1
ATOM 774 C CA . VAL A 1 99 ? -1.713 8.636 17.249 1.00 89.44 99 VAL A CA 1
ATOM 775 C C . VAL A 1 99 ? -2.827 7.862 17.970 1.00 89.44 99 VAL A C 1
ATOM 777 O O . VAL A 1 99 ? -3.490 6.989 17.413 1.00 89.44 99 VAL A O 1
ATOM 780 N N . LYS A 1 100 ? -3.045 8.203 19.246 1.00 70.06 100 LYS A N 1
ATOM 781 C CA . LYS A 1 100 ? -3.901 7.467 20.195 1.00 70.06 100 LYS A CA 1
ATOM 782 C C . LYS A 1 100 ? -5.410 7.503 19.883 1.00 70.06 100 LYS A C 1
ATOM 784 O O . LYS A 1 100 ? -6.160 6.760 20.507 1.00 70.06 100 LYS A O 1
ATOM 789 N N . TYR A 1 101 ? -5.853 8.357 18.956 1.00 67.94 101 TYR A N 1
ATOM 790 C CA . TYR A 1 101 ? -7.270 8.629 18.676 1.00 67.94 101 TYR A CA 1
ATOM 791 C C . TYR A 1 101 ? -7.577 8.605 17.174 1.00 67.94 101 TYR A C 1
ATOM 793 O O . TYR A 1 101 ? -7.881 9.635 16.576 1.00 67.94 101 TYR A O 1
ATOM 801 N N . LEU A 1 102 ? -7.501 7.429 16.553 1.00 77.75 102 LEU A N 1
ATOM 802 C CA . LEU A 1 102 ? -7.932 7.250 15.166 1.00 77.75 102 LEU A CA 1
ATOM 803 C C . LEU A 1 102 ? -9.369 6.744 15.121 1.00 77.75 102 LEU A C 1
ATOM 805 O O . LEU A 1 102 ? -9.702 5.708 15.691 1.00 77.75 102 LEU A O 1
ATOM 809 N N . GLN A 1 103 ? -10.222 7.481 14.417 1.00 83.12 103 GLN A N 1
ATOM 810 C CA . GLN A 1 103 ? -11.545 6.994 14.050 1.00 83.12 103 GLN A CA 1
ATOM 811 C C . GLN A 1 103 ? -11.407 5.922 12.957 1.00 83.12 103 GLN A C 1
ATOM 813 O O . GLN A 1 103 ? -10.482 5.973 12.146 1.00 83.12 103 GLN A O 1
ATOM 818 N N . VAL A 1 104 ? -12.359 4.991 12.890 1.00 82.38 104 VAL A N 1
ATOM 819 C CA . VAL A 1 104 ? -12.421 3.925 11.867 1.00 82.38 104 VAL A CA 1
ATOM 820 C C . VAL A 1 104 ? -12.245 4.474 10.454 1.00 82.38 104 VAL A C 1
ATOM 822 O O . VAL A 1 104 ? -11.484 3.934 9.656 1.00 82.38 104 VAL A O 1
ATOM 825 N N . SER A 1 105 ? -12.927 5.581 10.151 1.00 85.88 105 SER A N 1
ATOM 826 C CA . SER A 1 105 ? -12.863 6.239 8.847 1.00 85.88 105 SER A CA 1
ATOM 827 C C . SER A 1 105 ? -11.459 6.752 8.532 1.00 85.88 105 SER A C 1
ATOM 829 O O . SER A 1 105 ? -10.987 6.574 7.413 1.00 85.88 105 SER A O 1
ATOM 831 N N . GLN A 1 106 ? -10.772 7.324 9.522 1.00 88.88 106 GLN A N 1
ATOM 832 C CA . GLN A 1 106 ? -9.414 7.849 9.378 1.00 88.88 106 GLN A CA 1
ATOM 833 C C . GLN A 1 106 ? -8.413 6.719 9.142 1.00 88.88 106 GLN A C 1
ATOM 835 O O . GLN A 1 106 ? -7.601 6.797 8.226 1.00 88.88 106 GLN A O 1
ATOM 840 N N . LEU A 1 107 ? -8.505 5.632 9.914 1.00 89.38 107 LEU A N 1
ATOM 841 C CA . LEU A 1 107 ? -7.643 4.466 9.723 1.00 89.38 107 LEU A CA 1
ATOM 842 C C . LEU A 1 107 ? -7.847 3.844 8.337 1.00 89.38 107 LEU A C 1
ATOM 844 O O . LEU A 1 107 ? -6.879 3.511 7.657 1.00 89.38 107 LEU A O 1
ATOM 848 N N . GLN A 1 108 ? -9.099 3.760 7.886 1.00 90.50 108 GLN A N 1
ATOM 849 C CA . GLN A 1 108 ? -9.412 3.255 6.558 1.00 90.50 108 GLN A CA 1
ATOM 850 C C . GLN A 1 108 ? -8.846 4.172 5.462 1.00 90.50 108 GLN A C 1
ATOM 852 O O . GLN A 1 108 ? -8.270 3.689 4.490 1.00 90.50 108 GLN A O 1
ATOM 857 N N . GLN A 1 109 ? -8.935 5.496 5.622 1.00 93.19 109 GLN A N 1
ATOM 858 C CA . GLN A 1 109 ? -8.311 6.452 4.701 1.00 93.19 109 GLN A CA 1
ATOM 859 C C . GLN A 1 109 ? -6.790 6.296 4.657 1.00 93.19 109 GLN A C 1
ATOM 861 O O . GLN A 1 109 ? -6.216 6.277 3.570 1.00 93.19 109 GLN A O 1
ATOM 866 N N . ILE A 1 110 ? -6.144 6.123 5.811 1.00 93.62 110 ILE A N 1
ATOM 867 C CA . ILE A 1 110 ? -4.707 5.851 5.894 1.00 93.6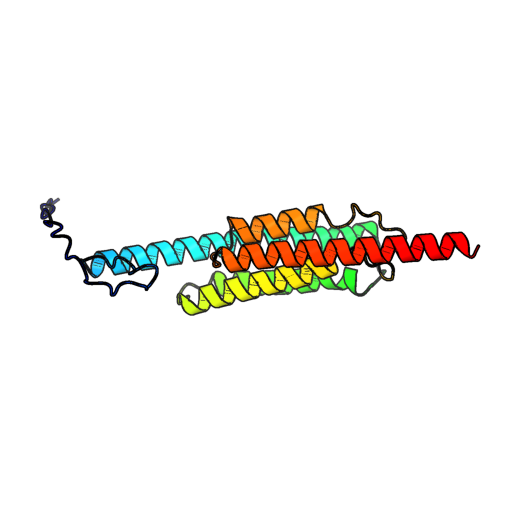2 110 ILE A CA 1
ATOM 868 C C . ILE A 1 110 ? -4.368 4.567 5.137 1.00 93.62 110 ILE A C 1
ATOM 870 O O . ILE A 1 110 ? -3.460 4.587 4.315 1.00 93.62 110 ILE A O 1
ATOM 874 N N . ALA A 1 111 ? -5.118 3.481 5.339 1.00 93.12 111 ALA A N 1
ATOM 875 C CA . ALA A 1 111 ? -4.884 2.223 4.636 1.00 93.12 111 ALA A CA 1
ATOM 876 C C . ALA A 1 111 ? -5.021 2.374 3.107 1.00 93.12 111 ALA A C 1
ATOM 878 O O . ALA A 1 111 ? -4.176 1.890 2.353 1.00 93.12 111 ALA A O 1
ATOM 879 N N . HIS A 1 112 ? -6.031 3.110 2.630 1.00 94.25 112 HIS A N 1
ATOM 880 C CA . HIS A 1 112 ? -6.194 3.402 1.200 1.00 94.25 112 HIS A CA 1
ATOM 881 C C . HIS A 1 112 ? -5.048 4.265 0.649 1.00 94.25 112 HIS A C 1
ATOM 883 O O . HIS A 1 112 ? -4.545 3.995 -0.442 1.00 94.25 112 HIS A O 1
ATOM 889 N N . LEU A 1 113 ? -4.601 5.274 1.404 1.00 95.31 113 LEU A N 1
ATOM 890 C CA . LEU A 1 113 ? -3.451 6.102 1.039 1.00 95.31 113 LEU A CA 1
ATOM 891 C C . LEU A 1 113 ? -2.165 5.277 0.992 1.00 95.31 113 LEU A C 1
ATOM 893 O O . LEU A 1 113 ? -1.426 5.359 0.016 1.00 95.31 113 LEU A O 1
ATOM 897 N N . SER A 1 114 ? -1.912 4.441 1.999 1.00 94.25 114 SER A N 1
ATOM 898 C CA . SER A 1 114 ? -0.776 3.520 2.024 1.00 94.25 114 SER A CA 1
ATOM 899 C C . SER A 1 114 ? -0.771 2.606 0.800 1.00 94.25 114 SER A C 1
ATOM 901 O O . SER A 1 114 ? 0.265 2.474 0.154 1.00 94.25 114 SER A O 1
ATOM 903 N N . LEU A 1 115 ? -1.922 2.042 0.423 1.00 94.44 115 LEU A N 1
ATOM 904 C CA . LEU A 1 115 ? -2.060 1.219 -0.781 1.00 94.44 115 LEU A CA 1
ATOM 905 C C . LEU A 1 115 ? -1.753 2.014 -2.063 1.00 94.44 115 LEU A C 1
ATOM 907 O O . LEU A 1 115 ? -1.040 1.522 -2.938 1.00 94.44 115 LEU A O 1
ATOM 911 N N . LEU A 1 116 ? -2.224 3.259 -2.161 1.00 94.69 116 LEU A N 1
ATOM 912 C CA . LEU A 1 116 ? -1.928 4.150 -3.288 1.00 94.69 116 LEU A CA 1
ATOM 913 C C . LEU A 1 116 ? -0.430 4.487 -3.382 1.00 94.69 116 LEU A C 1
ATOM 915 O O . LEU A 1 116 ? 0.155 4.466 -4.469 1.00 94.69 116 LEU A O 1
ATOM 919 N N . PHE A 1 117 ? 0.228 4.752 -2.254 1.00 94.31 117 PHE A N 1
ATOM 920 C CA . PHE A 1 117 ? 1.670 5.003 -2.234 1.00 94.31 117 PHE A CA 1
ATOM 921 C C . PHE A 1 117 ? 2.490 3.746 -2.536 1.00 94.31 117 PHE A C 1
ATOM 923 O O . PHE A 1 117 ? 3.499 3.833 -3.231 1.00 94.31 117 PHE A O 1
ATOM 930 N N . CYS A 1 118 ? 2.034 2.567 -2.110 1.00 93.75 118 CYS A N 1
ATOM 931 C CA . CYS A 1 118 ? 2.609 1.302 -2.561 1.00 93.75 118 CYS A CA 1
ATOM 932 C C . CYS A 1 118 ? 2.490 1.148 -4.080 1.00 93.75 118 CYS A C 1
ATOM 934 O O . CYS A 1 118 ? 3.438 0.713 -4.723 1.00 93.75 118 CYS A O 1
ATOM 936 N N . PHE A 1 119 ? 1.360 1.532 -4.677 1.00 93.06 119 PHE A N 1
ATOM 937 C CA . PHE A 1 119 ? 1.161 1.398 -6.122 1.00 93.06 119 PHE A CA 1
ATOM 938 C C . PHE A 1 119 ? 2.125 2.294 -6.900 1.00 93.06 119 PHE A C 1
ATOM 940 O O . PHE A 1 119 ? 2.801 1.843 -7.821 1.00 93.06 119 PHE A O 1
ATOM 947 N N . THR A 1 120 ? 2.242 3.552 -6.484 1.00 91.81 120 THR A N 1
ATOM 948 C CA . THR A 1 120 ? 3.188 4.497 -7.094 1.00 91.81 120 THR A CA 1
ATOM 949 C C . THR A 1 120 ? 4.640 4.040 -6.927 1.00 91.81 120 THR A C 1
ATOM 951 O O . THR A 1 120 ? 5.377 4.027 -7.910 1.00 91.81 120 THR A O 1
ATOM 954 N N . PHE A 1 121 ? 5.030 3.557 -5.741 1.00 90.44 121 PHE A N 1
ATOM 955 C CA . PHE A 1 121 ? 6.357 2.970 -5.509 1.00 90.44 121 PHE A CA 1
ATOM 956 C C . PHE A 1 121 ? 6.613 1.748 -6.405 1.00 90.44 121 PHE A C 1
ATOM 958 O O . PHE A 1 121 ? 7.662 1.642 -7.033 1.00 90.44 121 PHE A O 1
ATOM 965 N N . SER A 1 122 ? 5.632 0.851 -6.522 1.00 89.88 122 SER A N 1
ATOM 966 C CA . SER A 1 122 ? 5.691 -0.336 -7.378 1.00 89.88 122 SER A CA 1
ATOM 967 C C . SER A 1 122 ? 5.933 0.017 -8.848 1.00 89.88 122 SER A C 1
ATOM 969 O O . SER A 1 122 ? 6.807 -0.576 -9.483 1.00 89.88 122 SER A O 1
ATOM 971 N N . VAL A 1 123 ? 5.198 0.995 -9.383 1.00 86.06 123 VAL A N 1
ATOM 972 C CA . VAL A 1 123 ? 5.391 1.455 -10.762 1.00 86.06 123 VAL A CA 1
ATOM 973 C C . VAL A 1 123 ? 6.810 1.987 -10.942 1.00 86.06 123 VAL A C 1
ATOM 975 O O . VAL A 1 123 ? 7.458 1.639 -11.920 1.00 86.06 123 VAL A O 1
ATOM 978 N N . LEU A 1 124 ? 7.334 2.757 -9.988 1.00 83.00 124 LEU A N 1
ATOM 979 C CA . LEU A 1 124 ? 8.681 3.335 -10.065 1.00 83.00 124 LEU A CA 1
ATOM 980 C C . LEU A 1 124 ? 9.806 2.298 -9.931 1.00 83.00 124 LEU A C 1
ATOM 982 O O . LEU A 1 124 ? 10.886 2.509 -10.479 1.00 83.00 124 LEU A O 1
ATOM 986 N N . CYS A 1 125 ? 9.547 1.165 -9.273 1.00 80.44 125 CYS A N 1
ATOM 987 C CA . CYS A 1 125 ? 10.456 0.019 -9.234 1.00 80.44 125 CYS A CA 1
ATOM 988 C C . CYS A 1 125 ? 10.466 -0.813 -10.530 1.00 80.44 125 CYS A C 1
ATOM 990 O O . CYS A 1 125 ? 11.282 -1.728 -10.640 1.00 80.44 125 CYS A O 1
ATOM 992 N N . CYS A 1 126 ? 9.584 -0.539 -11.499 1.00 78.38 126 CYS A N 1
ATOM 993 C CA . CYS A 1 126 ? 9.570 -1.271 -12.765 1.00 78.38 126 CYS A CA 1
ATOM 994 C C . CYS A 1 126 ? 10.811 -0.939 -13.621 1.00 78.38 126 CYS A C 1
ATOM 996 O O . CYS A 1 126 ? 11.287 0.203 -13.613 1.00 78.38 126 CYS A O 1
ATOM 998 N N . PRO A 1 127 ? 11.329 -1.903 -14.407 1.00 70.00 127 PRO 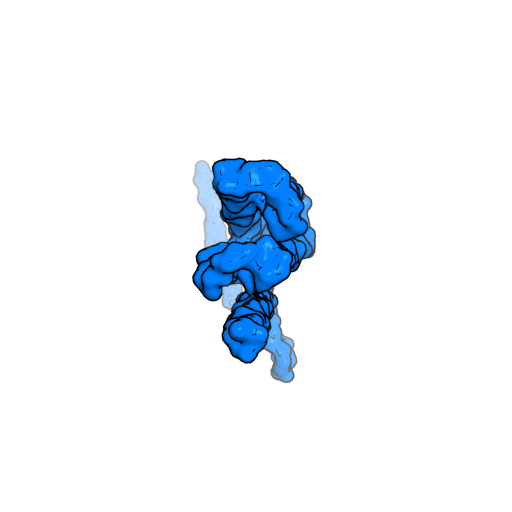A N 1
ATOM 999 C CA . PRO A 1 127 ? 12.540 -1.732 -15.208 1.00 70.00 127 PRO A CA 1
ATOM 1000 C C . PRO A 1 127 ? 12.268 -0.870 -16.451 1.00 70.00 127 PRO A C 1
ATOM 1002 O O . PRO A 1 127 ? 12.138 -1.366 -17.574 1.00 70.00 127 PRO A O 1
ATOM 1005 N N . PHE A 1 128 ? 12.164 0.448 -16.256 1.00 67.69 128 PHE A N 1
ATOM 1006 C CA . PHE A 1 128 ? 11.985 1.389 -17.356 1.00 67.69 128 PHE A CA 1
ATOM 1007 C C . PHE A 1 128 ? 13.273 1.506 -18.185 1.00 67.69 128 PHE A C 1
ATOM 1009 O O . PHE A 1 128 ? 14.329 1.867 -17.650 1.00 67.69 128 PHE A O 1
ATOM 1016 N N . PRO A 1 129 ? 13.193 1.316 -19.515 1.00 57.59 129 PRO A N 1
ATOM 1017 C CA . PRO A 1 129 ? 14.365 1.233 -20.384 1.00 57.59 129 PRO A CA 1
ATOM 1018 C C . PRO A 1 129 ? 15.077 2.585 -20.550 1.00 57.59 129 PRO A C 1
ATOM 1020 O O . PRO A 1 129 ? 16.225 2.633 -20.978 1.00 57.59 129 PRO A O 1
ATOM 1023 N N . HIS A 1 130 ? 14.405 3.685 -20.191 1.00 54.69 130 HIS A N 1
ATOM 1024 C CA . HIS A 1 130 ? 14.944 5.047 -20.224 1.00 54.69 130 HIS A CA 1
ATOM 1025 C C . HIS A 1 130 ? 15.639 5.463 -18.918 1.00 54.69 130 HIS A C 1
ATOM 1027 O O . HIS A 1 130 ? 16.293 6.500 -18.892 1.00 54.69 130 HIS A O 1
ATOM 1033 N N . VAL A 1 131 ? 15.486 4.691 -17.836 1.00 53.06 131 VAL A N 1
ATOM 1034 C CA . VAL A 1 131 ? 15.900 5.100 -16.480 1.00 53.06 131 VAL A CA 1
ATOM 1035 C C . VAL A 1 131 ? 16.944 4.157 -15.885 1.00 53.06 131 VAL A C 1
ATOM 1037 O O . VAL A 1 131 ? 17.790 4.587 -15.106 1.00 53.06 131 VAL A O 1
ATOM 1040 N N . SER A 1 132 ? 16.926 2.885 -16.281 1.00 51.56 132 SER A N 1
ATOM 1041 C CA . SER A 1 132 ? 17.847 1.869 -15.785 1.00 51.56 132 SER A CA 1
ATOM 1042 C C . SER A 1 132 ? 18.595 1.256 -16.968 1.00 51.56 132 SER A C 1
ATOM 1044 O O . SER A 1 132 ? 18.061 0.437 -17.716 1.00 51.56 132 SER A O 1
ATOM 1046 N N . GLY A 1 133 ? 19.825 1.719 -17.200 1.00 51.06 133 GLY A N 1
ATOM 1047 C CA . GLY A 1 133 ? 20.699 1.138 -18.215 1.00 51.06 133 GLY A CA 1
ATOM 1048 C C . GLY A 1 133 ? 20.882 -0.358 -17.954 1.00 51.06 133 GLY A C 1
ATOM 1049 O O . GLY A 1 133 ? 21.246 -0.747 -16.852 1.00 51.06 133 GLY A O 1
ATOM 1050 N N . ALA A 1 134 ? 20.597 -1.179 -18.967 1.00 52.12 134 ALA A N 1
ATOM 1051 C CA . ALA A 1 134 ? 20.751 -2.636 -18.943 1.00 52.12 134 ALA A CA 1
ATOM 1052 C C . ALA A 1 134 ? 20.107 -3.359 -17.735 1.00 52.12 134 ALA A C 1
ATOM 1054 O O . ALA A 1 134 ? 20.672 -4.326 -17.234 1.00 52.12 134 ALA A O 1
ATOM 1055 N N . ALA A 1 135 ? 18.915 -2.947 -17.295 1.00 59.16 135 ALA A N 1
ATOM 1056 C CA . ALA A 1 135 ? 18.141 -3.739 -16.337 1.00 59.16 135 ALA A CA 1
ATOM 1057 C C . ALA A 1 135 ? 17.551 -4.995 -17.007 1.00 59.16 135 ALA A C 1
ATOM 1059 O O . ALA A 1 135 ? 16.901 -4.906 -18.055 1.00 59.16 135 ALA A O 1
ATOM 1060 N N . GLY A 1 136 ? 17.800 -6.163 -16.414 1.00 62.84 136 GLY A N 1
ATOM 1061 C CA . GLY A 1 136 ? 17.147 -7.416 -16.783 1.00 62.84 136 GLY A CA 1
ATOM 1062 C C . GLY A 1 136 ? 15.680 -7.462 -16.322 1.00 62.84 136 GLY A C 1
ATOM 1063 O O . GLY A 1 136 ? 15.270 -6.667 -15.472 1.00 62.84 136 GLY A O 1
ATOM 1064 N N . PRO A 1 137 ? 14.856 -8.360 -16.892 1.00 65.94 137 PRO A N 1
ATOM 1065 C CA . PRO A 1 137 ? 13.437 -8.510 -16.545 1.00 65.94 137 PRO A CA 1
ATOM 1066 C C . PRO A 1 137 ? 13.178 -8.925 -15.084 1.00 65.94 137 PRO A C 1
ATOM 1068 O O . PRO A 1 137 ? 12.052 -8.808 -14.610 1.00 65.94 137 PRO A O 1
ATOM 1071 N N . GLU A 1 138 ? 14.194 -9.414 -14.376 1.00 72.00 138 GLU A N 1
ATOM 1072 C CA . GLU A 1 138 ? 14.166 -9.779 -12.959 1.00 72.00 138 GLU A CA 1
ATOM 1073 C C . GLU A 1 138 ? 14.229 -8.573 -12.007 1.00 72.00 138 GLU A C 1
ATOM 1075 O O . GLU A 1 138 ? 13.876 -8.686 -10.829 1.00 72.00 138 GLU A O 1
ATOM 1080 N N . GLN A 1 139 ? 14.666 -7.412 -12.504 1.00 76.00 139 GLN A N 1
ATOM 1081 C CA . GLN A 1 139 ? 14.844 -6.218 -11.690 1.00 76.00 139 GLN A CA 1
ATOM 1082 C C . GLN A 1 139 ? 13.487 -5.683 -11.217 1.00 76.00 139 GLN A C 1
ATOM 1084 O O . GLN A 1 139 ? 12.612 -5.379 -12.022 1.00 76.00 139 GLN A O 1
ATOM 1089 N N . GLY A 1 140 ? 13.325 -5.530 -9.901 1.00 79.88 140 GLY A N 1
ATOM 1090 C CA . GLY A 1 140 ? 12.100 -4.999 -9.297 1.00 79.88 140 GLY A CA 1
ATOM 1091 C C . GLY A 1 140 ? 11.090 -6.068 -8.866 1.00 79.88 140 GLY A C 1
ATOM 1092 O O . GLY A 1 140 ? 10.224 -5.778 -8.044 1.00 79.88 140 GLY A O 1
ATOM 1093 N N . VAL A 1 141 ? 11.210 -7.316 -9.337 1.00 86.94 141 VAL A N 1
ATOM 1094 C CA . VAL A 1 141 ? 10.220 -8.379 -9.071 1.00 86.94 141 VAL A CA 1
ATOM 1095 C C . VAL A 1 141 ? 10.082 -8.680 -7.575 1.00 86.94 141 VAL A C 1
ATOM 1097 O O . VAL A 1 141 ? 8.967 -8.811 -7.069 1.00 86.94 141 VAL A O 1
ATOM 1100 N N . TRP A 1 142 ? 11.194 -8.740 -6.840 1.00 86.25 142 TRP A N 1
ATOM 1101 C CA . TRP A 1 142 ? 11.176 -9.003 -5.397 1.00 86.25 142 TRP A CA 1
ATOM 1102 C C . TRP A 1 142 ? 10.511 -7.877 -4.603 1.00 86.25 142 TRP A C 1
ATOM 1104 O O . TRP A 1 142 ? 9.754 -8.140 -3.669 1.00 86.25 142 TRP A O 1
ATOM 1114 N N . GLN A 1 143 ? 10.746 -6.627 -5.004 1.00 89.44 143 GLN A N 1
ATOM 1115 C CA . GLN A 1 143 ? 10.103 -5.455 -4.420 1.00 89.44 143 GLN A CA 1
ATOM 1116 C C . GLN A 1 143 ? 8.589 -5.517 -4.641 1.00 89.44 143 GLN A C 1
ATOM 1118 O O . GLN A 1 143 ? 7.823 -5.331 -3.697 1.00 89.44 143 GLN A O 1
ATOM 1123 N N . LEU A 1 144 ? 8.154 -5.845 -5.862 1.00 90.00 144 LEU A N 1
ATOM 1124 C CA . LEU A 1 144 ? 6.738 -5.999 -6.201 1.00 90.00 144 LEU A CA 1
ATOM 1125 C C . LEU A 1 144 ? 6.068 -7.131 -5.419 1.00 90.00 144 LEU A C 1
ATOM 1127 O O . LEU A 1 144 ? 4.951 -6.960 -4.923 1.00 90.00 144 LEU A O 1
ATOM 1131 N N . LEU A 1 145 ? 6.753 -8.267 -5.274 1.00 92.00 145 LEU A N 1
ATOM 1132 C CA . LEU A 1 145 ? 6.258 -9.405 -4.506 1.00 92.00 145 LEU A CA 1
ATOM 1133 C C . LEU A 1 145 ? 6.044 -9.024 -3.038 1.00 92.00 145 LEU A C 1
ATOM 1135 O O . LEU A 1 145 ? 4.974 -9.280 -2.486 1.00 92.00 145 LEU A O 1
ATOM 1139 N N . LEU A 1 146 ? 7.029 -8.362 -2.423 1.00 91.81 146 LEU A N 1
ATOM 1140 C CA . LEU A 1 146 ? 6.937 -7.908 -1.039 1.00 91.81 146 LEU A CA 1
ATOM 1141 C C . LEU A 1 146 ? 5.819 -6.873 -0.852 1.00 91.81 146 LEU A C 1
ATOM 1143 O O . LEU A 1 146 ? 5.042 -6.984 0.094 1.00 91.81 146 LEU A O 1
ATOM 1147 N N . LEU A 1 147 ? 5.690 -5.903 -1.761 1.00 92.75 147 LEU A N 1
ATOM 1148 C CA . LEU A 1 147 ? 4.610 -4.912 -1.719 1.00 92.75 147 LEU A CA 1
ATOM 1149 C C . LEU A 1 147 ? 3.226 -5.560 -1.819 1.00 92.75 147 LEU A C 1
ATOM 1151 O O . LEU A 1 147 ? 2.317 -5.194 -1.075 1.00 92.75 147 LEU A O 1
ATOM 1155 N N . THR A 1 148 ? 3.075 -6.533 -2.716 1.00 92.75 148 THR A N 1
ATOM 1156 C CA . THR A 1 148 ? 1.821 -7.277 -2.894 1.00 92.75 148 THR A CA 1
ATOM 1157 C C . THR A 1 148 ? 1.493 -8.093 -1.650 1.00 92.75 148 THR A C 1
ATOM 1159 O O . THR A 1 148 ? 0.362 -8.054 -1.170 1.00 92.75 148 THR A O 1
ATOM 1162 N N . PHE A 1 149 ? 2.491 -8.760 -1.066 1.00 93.56 149 PHE A N 1
ATOM 1163 C CA . PHE A 1 149 ? 2.329 -9.479 0.193 1.00 93.56 149 PHE A CA 1
ATOM 1164 C C . PHE A 1 149 ? 1.876 -8.552 1.330 1.00 93.56 149 PHE A C 1
ATOM 1166 O O . PHE A 1 149 ? 0.900 -8.857 2.011 1.00 93.56 149 PHE A O 1
ATOM 1173 N N . VAL A 1 150 ? 2.526 -7.397 1.508 1.00 93.75 150 VAL A N 1
ATOM 1174 C CA . VAL A 1 150 ? 2.147 -6.410 2.533 1.00 93.75 150 VAL A CA 1
ATOM 1175 C C . VAL A 1 150 ? 0.714 -5.918 2.315 1.00 93.75 150 VAL A C 1
ATOM 1177 O O . VAL A 1 150 ? -0.065 -5.881 3.268 1.00 93.75 150 VAL A O 1
ATOM 1180 N N . ALA A 1 151 ? 0.340 -5.603 1.071 1.00 92.44 151 ALA A N 1
ATOM 1181 C CA . ALA A 1 151 ? -1.010 -5.162 0.726 1.00 92.44 151 ALA A CA 1
ATOM 1182 C C . ALA A 1 151 ? -2.087 -6.209 1.037 1.00 92.44 151 ALA A C 1
ATOM 1184 O O . ALA A 1 151 ? -3.185 -5.844 1.445 1.00 92.44 151 ALA A O 1
ATOM 1185 N N . TYR A 1 152 ? -1.782 -7.494 0.858 1.00 92.62 152 TYR A N 1
ATOM 1186 C CA . TYR A 1 152 ? -2.757 -8.572 1.038 1.00 92.62 152 TYR A CA 1
ATOM 1187 C C . TYR A 1 152 ? -2.849 -9.034 2.491 1.00 92.62 152 TYR A C 1
ATOM 1189 O O . TYR A 1 152 ? -3.928 -9.397 2.949 1.00 92.62 152 TYR A O 1
ATOM 1197 N N . ALA A 1 153 ? -1.719 -9.065 3.198 1.00 90.94 153 ALA A N 1
ATOM 1198 C CA . ALA A 1 153 ? -1.630 -9.668 4.522 1.00 90.94 153 ALA A CA 1
ATOM 1199 C C . ALA A 1 153 ? -1.770 -8.658 5.666 1.00 90.94 153 ALA A C 1
ATOM 1201 O O . ALA A 1 153 ? -2.188 -9.048 6.754 1.00 90.94 153 ALA A O 1
ATOM 1202 N N . LEU A 1 154 ? -1.374 -7.395 5.455 1.00 89.75 154 LEU A N 1
ATOM 1203 C CA . LEU A 1 154 ? -1.196 -6.436 6.551 1.00 89.75 154 LEU A CA 1
ATOM 1204 C C . LEU A 1 154 ? -2.066 -5.177 6.449 1.00 89.75 154 LEU A C 1
ATOM 1206 O O . LEU A 1 154 ? -2.299 -4.522 7.463 1.00 89.75 154 LEU A O 1
ATOM 1210 N N . LEU A 1 155 ? -2.540 -4.805 5.258 1.00 88.88 155 LEU A N 1
ATOM 1211 C CA . LEU A 1 155 ? -3.436 -3.658 5.124 1.00 88.88 155 LEU A CA 1
ATOM 1212 C C . LEU A 1 155 ? -4.902 -4.068 5.347 1.00 88.88 155 LEU A C 1
ATOM 1214 O O . LEU A 1 155 ? -5.376 -4.982 4.672 1.00 88.88 155 LEU A O 1
ATOM 1218 N N . PRO A 1 156 ? -5.657 -3.367 6.217 1.00 88.00 156 PRO A N 1
ATOM 1219 C CA . PRO A 1 156 ? -7.073 -3.639 6.488 1.00 88.00 156 PRO A CA 1
ATOM 1220 C C . PRO A 1 156 ? -7.988 -3.093 5.371 1.00 88.00 156 PRO A C 1
ATOM 1222 O O . PRO A 1 156 ? -8.976 -2.396 5.609 1.00 88.00 156 PRO A O 1
ATOM 1225 N N . VAL A 1 157 ? -7.641 -3.374 4.113 1.00 89.75 157 VAL A N 1
ATOM 1226 C CA . VAL A 1 157 ? -8.415 -2.979 2.931 1.00 89.75 157 VAL A CA 1
ATOM 1227 C C . VAL A 1 157 ? -9.370 -4.091 2.512 1.00 89.75 157 VAL A C 1
ATOM 1229 O O . VAL A 1 157 ? -9.167 -5.270 2.801 1.00 89.75 157 VAL A O 1
ATOM 1232 N N . ARG A 1 158 ? -10.424 -3.730 1.771 1.00 88.81 158 ARG A N 1
ATOM 1233 C CA . ARG A 1 158 ? -11.311 -4.733 1.169 1.00 88.81 158 ARG A CA 1
ATOM 1234 C C . ARG A 1 158 ? -10.500 -5.652 0.260 1.00 88.81 158 ARG A C 1
ATOM 1236 O O . ARG A 1 158 ? -9.723 -5.177 -0.567 1.00 88.81 158 ARG A O 1
ATOM 1243 N N . THR A 1 159 ? -10.764 -6.952 0.346 1.00 88.38 159 THR A N 1
ATOM 1244 C CA . THR A 1 159 ? -10.088 -7.983 -0.456 1.00 88.38 159 THR A CA 1
ATOM 1245 C C . THR A 1 159 ? -10.131 -7.678 -1.954 1.00 88.38 159 THR A C 1
ATOM 1247 O O . THR A 1 159 ? -9.128 -7.835 -2.639 1.00 88.38 159 THR A O 1
ATOM 1250 N N . LEU A 1 160 ? -11.251 -7.145 -2.457 1.00 89.19 160 LEU A N 1
ATOM 1251 C CA . LEU A 1 160 ? -11.382 -6.710 -3.850 1.00 89.19 160 LEU A CA 1
ATOM 1252 C C . LEU A 1 160 ? -10.367 -5.618 -4.227 1.00 89.19 160 LEU A C 1
ATOM 1254 O O . LEU A 1 160 ? -9.778 -5.679 -5.301 1.00 89.19 160 LEU A O 1
ATOM 1258 N N . LEU A 1 161 ? -10.131 -4.642 -3.346 1.00 89.94 161 LEU A N 1
ATOM 1259 C CA . LEU A 1 161 ? -9.169 -3.569 -3.598 1.00 89.94 161 LEU A CA 1
ATOM 1260 C C . LEU A 1 161 ? -7.732 -4.103 -3.601 1.00 89.94 161 LEU A C 1
ATOM 1262 O O . LEU A 1 161 ? -6.943 -3.719 -4.460 1.00 89.94 161 LEU A O 1
ATOM 1266 N N . ALA A 1 162 ? -7.417 -5.028 -2.690 1.00 91.38 162 ALA A N 1
ATOM 1267 C CA . ALA A 1 162 ? -6.134 -5.722 -2.682 1.00 91.38 162 ALA A CA 1
ATOM 1268 C C . ALA A 1 162 ? -5.921 -6.501 -3.995 1.00 91.38 162 ALA A C 1
ATOM 1270 O O . ALA A 1 162 ? -4.911 -6.312 -4.665 1.00 91.38 162 ALA A O 1
ATOM 1271 N N . VAL A 1 163 ? -6.904 -7.288 -4.442 1.00 92.56 163 VAL A N 1
ATOM 1272 C CA . VAL A 1 163 ? -6.817 -8.029 -5.714 1.00 92.56 163 VAL A CA 1
ATOM 1273 C C . VAL A 1 163 ? -6.615 -7.093 -6.908 1.00 92.56 163 VAL A C 1
ATOM 1275 O O . VAL A 1 163 ? -5.749 -7.346 -7.745 1.00 92.56 163 VAL A O 1
ATOM 1278 N N . LEU A 1 164 ? -7.369 -5.990 -6.976 1.00 94.19 164 LEU A N 1
ATOM 1279 C CA . LEU A 1 164 ? -7.193 -4.977 -8.019 1.00 94.19 164 LEU A CA 1
ATOM 1280 C C . LEU A 1 164 ? -5.784 -4.378 -7.995 1.00 94.19 164 LEU A C 1
ATOM 1282 O O . LEU A 1 164 ? -5.169 -4.237 -9.048 1.00 94.19 164 LEU A O 1
ATOM 1286 N N . PHE A 1 165 ? -5.250 -4.078 -6.811 1.00 93.44 165 PHE A N 1
ATOM 1287 C CA . PHE A 1 165 ? -3.876 -3.613 -6.653 1.00 93.44 165 PHE A CA 1
ATOM 1288 C C . PHE A 1 165 ? -2.869 -4.610 -7.240 1.00 93.44 165 PHE A C 1
ATOM 1290 O O . PHE A 1 165 ? -2.058 -4.223 -8.079 1.00 93.44 165 PHE A O 1
ATOM 1297 N N . GLY A 1 166 ? -2.948 -5.892 -6.873 1.00 91.62 166 GLY A N 1
ATOM 1298 C CA . GLY A 1 166 ? -2.026 -6.910 -7.388 1.00 91.62 166 GLY A CA 1
ATOM 1299 C C . GLY A 1 166 ? -2.116 -7.086 -8.908 1.00 91.62 166 GLY A C 1
ATOM 1300 O O . GLY A 1 166 ? -1.092 -7.203 -9.581 1.00 91.62 166 GLY A O 1
ATOM 1301 N N . LEU A 1 167 ? -3.329 -7.028 -9.469 1.00 93.81 167 LEU A N 1
ATOM 1302 C CA . LEU A 1 167 ? -3.544 -7.061 -10.918 1.00 93.81 167 LEU A CA 1
ATOM 1303 C C . LEU A 1 167 ? -2.899 -5.861 -11.616 1.00 93.81 167 LEU A C 1
ATOM 1305 O O . LEU A 1 167 ? -2.175 -6.041 -12.592 1.00 93.81 167 LEU A O 1
ATOM 1309 N N . LEU A 1 168 ? -3.122 -4.646 -11.109 1.00 93.81 168 LEU A N 1
ATOM 1310 C CA . LEU A 1 168 ? -2.556 -3.427 -11.688 1.00 93.81 168 LEU A CA 1
ATOM 1311 C C . LEU A 1 168 ? -1.025 -3.425 -11.634 1.00 93.81 168 LEU A C 1
ATOM 1313 O O . LEU A 1 168 ? -0.389 -3.034 -12.609 1.00 93.81 168 LEU A O 1
ATOM 1317 N N . VAL A 1 169 ? -0.439 -3.895 -10.530 1.00 90.94 169 VAL A N 1
ATOM 1318 C CA . VAL A 1 169 ? 1.016 -4.043 -10.367 1.00 90.94 169 VAL A CA 1
ATOM 1319 C C . VAL A 1 169 ? 1.593 -5.073 -11.344 1.00 90.94 169 VAL A C 1
ATOM 1321 O O . VAL A 1 169 ? 2.638 -4.850 -11.952 1.00 90.94 169 VAL A O 1
ATOM 1324 N N . SER A 1 170 ? 0.911 -6.203 -11.537 1.00 90.69 170 SER A N 1
ATOM 1325 C CA . SER A 1 170 ? 1.351 -7.225 -12.491 1.00 90.69 170 SER A CA 1
ATOM 1326 C C . SER A 1 170 ? 1.251 -6.731 -13.940 1.00 90.69 170 SER A C 1
ATOM 1328 O O . SER A 1 170 ? 2.184 -6.905 -14.729 1.00 90.69 170 SER A O 1
ATOM 1330 N N . LEU A 1 171 ? 0.154 -6.052 -14.287 1.00 91.31 171 LEU A N 1
ATOM 1331 C CA . LEU A 1 171 ? -0.048 -5.457 -15.608 1.00 91.31 171 LEU A CA 1
ATOM 1332 C C . LEU A 1 171 ? 0.982 -4.363 -15.900 1.00 91.31 171 LEU A C 1
ATOM 1334 O O . LEU A 1 171 ? 1.560 -4.348 -16.983 1.00 91.31 171 LEU A O 1
ATOM 1338 N N . SER A 1 172 ? 1.263 -3.472 -14.947 1.00 88.31 172 SER A N 1
ATOM 1339 C CA . SER A 1 172 ? 2.257 -2.414 -15.146 1.00 88.31 172 SER A CA 1
ATOM 1340 C C . SER A 1 172 ? 3.647 -2.999 -15.394 1.00 88.31 172 SER A C 1
ATOM 1342 O O . SER A 1 172 ? 4.285 -2.640 -16.385 1.00 88.31 172 SER A O 1
ATOM 1344 N N . HIS A 1 173 ? 4.083 -3.961 -14.575 1.00 88.12 173 HIS A N 1
ATOM 1345 C CA . HIS A 1 173 ? 5.378 -4.611 -14.752 1.00 88.12 173 HIS A CA 1
ATOM 1346 C C . HIS A 1 173 ? 5.467 -5.339 -16.097 1.00 88.12 173 HIS A C 1
ATOM 1348 O O . HIS A 1 173 ? 6.413 -5.128 -16.847 1.00 88.12 173 HIS A O 1
ATOM 1354 N N . THR A 1 174 ? 4.462 -6.144 -16.452 1.00 86.81 174 THR A N 1
ATOM 1355 C CA . THR A 1 174 ? 4.453 -6.897 -17.721 1.00 86.81 174 THR A CA 1
ATOM 1356 C C . THR A 1 174 ? 4.468 -5.984 -18.946 1.00 86.81 174 THR A C 1
ATOM 1358 O O . THR A 1 174 ? 5.233 -6.242 -19.876 1.00 86.81 174 THR A O 1
ATOM 1361 N N . ILE A 1 175 ? 3.703 -4.886 -18.941 1.00 87.06 175 ILE A N 1
ATOM 1362 C CA . ILE A 1 175 ? 3.716 -3.883 -20.016 1.00 87.06 175 ILE A CA 1
ATOM 1363 C C . ILE A 1 175 ? 5.100 -3.229 -20.126 1.00 87.06 175 ILE A C 1
ATOM 1365 O O . ILE A 1 175 ? 5.645 -3.112 -21.228 1.00 87.06 175 ILE A O 1
ATOM 1369 N N . VAL A 1 176 ? 5.703 -2.832 -19.001 1.00 83.88 176 VAL A N 1
ATOM 1370 C CA . VAL A 1 176 ? 7.040 -2.217 -18.985 1.00 83.88 176 VAL A CA 1
ATOM 1371 C C . VAL A 1 176 ? 8.098 -3.203 -19.482 1.00 83.88 176 VAL A C 1
ATOM 1373 O O . VAL A 1 176 ? 8.877 -2.866 -20.368 1.00 83.88 176 VAL A O 1
ATOM 1376 N N . THR A 1 177 ? 8.097 -4.448 -19.010 1.00 82.75 177 THR A N 1
ATOM 1377 C CA . THR A 1 177 ? 9.035 -5.473 -19.482 1.00 82.75 177 THR A CA 1
ATOM 1378 C C . THR A 1 177 ? 8.854 -5.765 -20.977 1.00 82.75 177 THR A C 1
ATOM 1380 O O . THR A 1 177 ? 9.840 -5.803 -21.714 1.00 82.75 177 THR A O 1
ATOM 1383 N N . ALA A 1 178 ? 7.617 -5.919 -21.461 1.00 83.75 178 ALA A N 1
ATOM 1384 C CA . ALA A 1 178 ? 7.339 -6.211 -22.870 1.00 83.75 178 ALA A CA 1
ATOM 1385 C C . ALA A 1 178 ? 7.775 -5.067 -23.804 1.00 83.75 178 ALA A C 1
ATOM 1387 O O . ALA A 1 178 ? 8.388 -5.302 -24.853 1.00 83.75 178 ALA A O 1
ATOM 1388 N N . THR A 1 179 ? 7.506 -3.818 -23.413 1.00 81.69 179 THR A N 1
ATOM 1389 C CA . THR A 1 179 ? 7.915 -2.627 -24.177 1.00 81.69 179 THR A CA 1
ATOM 1390 C C . THR A 1 179 ? 9.436 -2.449 -24.176 1.00 81.69 179 THR A C 1
ATOM 1392 O O . THR A 1 179 ? 10.018 -2.172 -25.228 1.00 81.69 179 THR A O 1
ATOM 1395 N N . SER A 1 180 ? 10.104 -2.713 -23.048 1.00 71.50 180 SER A N 1
ATOM 1396 C CA . SER A 1 180 ? 11.569 -2.706 -22.930 1.00 71.50 180 SER A CA 1
ATOM 1397 C C . SER A 1 180 ? 12.248 -3.744 -23.825 1.00 71.50 180 SER A C 1
ATOM 1399 O O . SER A 1 180 ? 13.206 -3.419 -24.531 1.00 71.50 180 SER A O 1
ATOM 1401 N N . VAL A 1 181 ? 11.748 -4.985 -23.839 1.00 70.38 181 VAL A N 1
ATOM 1402 C CA . VAL A 1 181 ? 12.289 -6.056 -24.692 1.00 70.38 181 VAL A CA 1
ATOM 1403 C C . VAL A 1 181 ? 12.112 -5.706 -26.168 1.00 70.38 181 VAL A C 1
ATOM 1405 O O . VAL A 1 181 ? 13.063 -5.808 -26.940 1.00 70.38 181 VAL A O 1
ATOM 1408 N N . THR A 1 182 ? 10.934 -5.213 -26.555 1.00 66.88 182 THR A N 1
ATOM 1409 C CA . THR A 1 182 ? 10.651 -4.814 -27.942 1.00 66.88 182 THR A CA 1
ATOM 1410 C C . THR A 1 182 ? 11.599 -3.707 -28.416 1.00 66.88 182 THR A C 1
ATOM 1412 O O . THR A 1 182 ? 12.145 -3.794 -29.517 1.00 66.88 182 THR A O 1
ATOM 1415 N N . ALA A 1 183 ? 11.869 -2.702 -27.575 1.00 63.62 183 ALA A N 1
ATOM 1416 C CA . ALA A 1 183 ? 12.808 -1.624 -27.888 1.00 63.62 183 ALA A CA 1
ATOM 1417 C C . ALA A 1 183 ? 14.259 -2.120 -28.048 1.00 63.62 183 ALA A C 1
ATOM 1419 O O . ALA A 1 183 ? 14.976 -1.667 -28.945 1.00 63.62 183 ALA A O 1
ATOM 1420 N N . LYS A 1 184 ? 14.692 -3.073 -27.209 1.00 63.69 184 LYS A N 1
ATOM 1421 C CA . LYS A 1 184 ? 16.031 -3.675 -27.288 1.00 63.69 184 LYS A CA 1
ATOM 1422 C C . LYS A 1 184 ? 16.193 -4.513 -28.559 1.00 63.69 184 LYS A C 1
ATOM 1424 O O . LYS A 1 184 ? 17.193 -4.358 -29.255 1.00 63.69 184 LYS A O 1
ATOM 1429 N N . THR A 1 185 ? 15.190 -5.323 -28.903 1.00 63.94 185 THR A N 1
ATOM 1430 C CA . THR A 1 185 ? 15.168 -6.099 -30.150 1.00 63.94 185 THR A CA 1
ATOM 1431 C C . THR A 1 185 ? 15.202 -5.172 -31.363 1.00 63.94 185 THR A C 1
ATOM 1433 O O . THR A 1 185 ? 16.068 -5.326 -32.213 1.00 63.94 185 THR A O 1
ATOM 1436 N N . GLN A 1 186 ? 14.361 -4.134 -31.417 1.00 61.31 186 GLN A N 1
ATOM 1437 C CA . GLN A 1 186 ? 14.370 -3.159 -32.519 1.00 61.31 186 GLN A CA 1
ATOM 1438 C C . GLN A 1 186 ? 15.727 -2.460 -32.719 1.00 61.31 186 GLN A C 1
ATOM 1440 O O . GLN A 1 186 ? 16.105 -2.195 -33.857 1.00 61.31 186 GLN A O 1
ATOM 1445 N N . ARG A 1 187 ? 16.482 -2.177 -31.645 1.00 59.38 187 ARG A N 1
ATOM 1446 C CA . ARG A 1 187 ? 17.848 -1.634 -31.763 1.00 59.38 187 ARG A CA 1
ATOM 1447 C C . ARG A 1 187 ? 18.844 -2.639 -32.342 1.00 59.38 187 ARG A C 1
ATOM 1449 O O . ARG A 1 187 ? 19.685 -2.225 -33.128 1.00 59.38 187 ARG A O 1
ATOM 1456 N N . LEU A 1 188 ? 18.744 -3.920 -31.984 1.00 62.38 188 LEU A N 1
ATOM 1457 C CA . LEU A 1 188 ? 19.633 -4.970 -32.500 1.00 62.38 188 LEU A CA 1
ATOM 1458 C C . LEU A 1 188 ? 19.441 -5.226 -34.001 1.00 62.38 188 LEU A C 1
ATOM 1460 O O . LEU A 1 188 ? 20.402 -5.562 -34.671 1.00 62.38 188 LEU A O 1
ATOM 1464 N N . TRP A 1 189 ? 18.230 -5.037 -34.533 1.00 63.47 189 TRP A N 1
ATOM 1465 C CA . TRP A 1 189 ? 17.946 -5.205 -35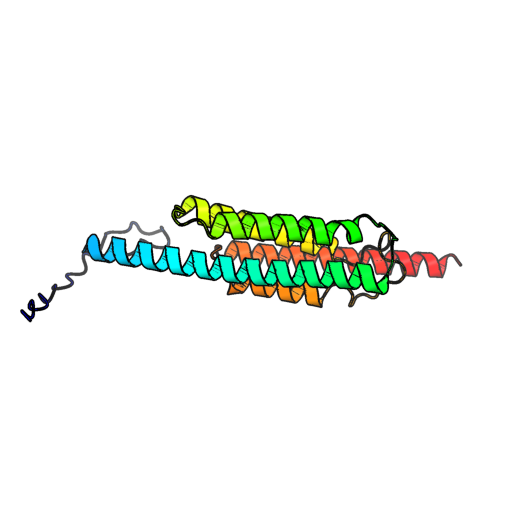.968 1.00 63.47 189 TRP A CA 1
ATOM 1466 C C . TRP A 1 189 ? 18.332 -3.996 -36.839 1.00 63.47 189 TRP A C 1
ATOM 1468 O O . TRP A 1 189 ? 18.262 -4.089 -38.062 1.00 63.47 189 TRP A O 1
ATOM 1478 N N . ARG A 1 190 ? 18.688 -2.850 -36.240 1.00 57.62 190 ARG A N 1
ATOM 1479 C CA . ARG A 1 190 ? 19.130 -1.640 -36.966 1.00 57.62 190 ARG A CA 1
ATOM 1480 C C . ARG A 1 190 ? 20.645 -1.403 -36.919 1.00 57.62 190 ARG A C 1
ATOM 1482 O O . ARG A 1 190 ? 21.091 -0.425 -37.514 1.00 57.62 190 ARG A O 1
ATOM 1489 N N . ALA A 1 191 ? 21.390 -2.227 -36.185 1.00 48.25 191 ALA A N 1
ATOM 1490 C CA . ALA A 1 191 ? 22.852 -2.212 -36.125 1.00 48.25 191 ALA A CA 1
ATOM 1491 C C . ALA A 1 191 ? 23.419 -3.270 -37.077 1.00 48.25 191 ALA A C 1
ATOM 1493 O O . ALA A 1 191 ? 24.499 -3.005 -37.644 1.00 48.25 191 ALA A O 1
#

Organism: Cirrhinus mrigala (NCBI:txid683832)